Protein AF-N8ZJL5-F1 (afdb_monomer)

Mean predicted aligned error: 17.3 Å

Secondary structure (DSSP, 8-state):
--------------SSSSSSTTSSSS--S------HHHHHHHHHHHHHHHHHTT-TTHHHHHHHHHHHHHHTT-HHHHHHHHHHHHHTT-S-GGGS-HHHHHHHHHHHTTT----PPP------TTSPPP--BHHHHHHHHHHH-TTSEEE--TT-SEEEEE-TTS-TTPPP-TTS-EEEEEEEEPTTSSBEEEEEEEEE-TT-HHHHHHHHHHHHHHHHTTT-TTHHHHHHHHHHHHHHHHHTT--SEEEEEETTEEEEEE-TTGGGT--EEEEEEE---

pLDDT: mean 75.59, std 21.66, range [29.95, 98.56]

Organism: NCBI:txid1120926

Sequence (281 aa):
MAEATQNSKSNQILGGILVFGMLFFAFNKGIDWWSSNKLIKQNDERIAFALKNNDANKCAVISNAISMANTLTDQKALDRYKKISVENYCTSPNDIDPYESAAFAEKEAKKQTPQVPYVQRYYSENDTTAKLNLVQFAKVVSNTYPALKIHFPKDASVIKFSPNDVDPNVEYVKFNNWFNVKISRKENTDDWKAFSVSVYNQNSYEESKVSAFNTCKLIWDNIDNRVRPEIDDLIKRVENYEKDGSKAMTQQIRQGYFIELDASHYNDGYPVTCLIAIDKK

Structure (mmCIF, N/CA/C/O backbone):
data_AF-N8ZJL5-F1
#
_entry.id   AF-N8ZJL5-F1
#
loop_
_atom_site.group_PDB
_atom_site.id
_atom_site.type_symbol
_atom_site.label_atom_id
_atom_site.label_alt_id
_atom_site.label_comp_id
_atom_site.label_asym_id
_atom_site.label_entity_id
_atom_site.label_seq_id
_atom_site.pdbx_PDB_ins_code
_atom_site.Cartn_x
_atom_site.Cartn_y
_atom_site.Cartn_z
_atom_site.occupancy
_atom_site.B_iso_or_equiv
_atom_site.auth_seq_id
_atom_site.auth_comp_id
_atom_site.auth_asym_id
_atom_site.auth_atom_id
_atom_site.pdbx_PDB_model_num
ATOM 1 N N . MET A 1 1 ? -22.544 -61.989 29.032 1.00 38.53 1 MET A N 1
ATOM 2 C CA . MET A 1 1 ? -23.216 -63.022 28.214 1.00 38.53 1 MET A CA 1
ATOM 3 C C . MET A 1 1 ? -23.806 -62.282 27.031 1.00 38.53 1 MET A C 1
ATOM 5 O O . MET A 1 1 ? -24.672 -61.450 27.242 1.00 38.53 1 MET A O 1
ATOM 9 N N . ALA A 1 2 ? -23.067 -62.225 25.929 1.00 34.75 2 ALA A N 1
ATOM 10 C CA . ALA A 1 2 ? -22.990 -63.244 24.867 1.00 34.75 2 ALA A CA 1
ATOM 11 C C . ALA A 1 2 ? -23.830 -62.701 23.696 1.00 34.75 2 ALA A C 1
ATOM 13 O O . ALA A 1 2 ? -25.025 -62.480 23.846 1.00 34.75 2 ALA A O 1
ATOM 14 N N . GLU A 1 3 ? -23.157 -62.090 22.722 1.00 31.98 3 GLU A N 1
ATOM 15 C CA . GLU A 1 3 ? -22.753 -62.722 21.450 1.00 31.98 3 GLU A CA 1
ATOM 16 C C . GLU A 1 3 ? -23.914 -62.656 20.448 1.00 31.98 3 GLU A C 1
ATOM 18 O O . GLU A 1 3 ? -24.960 -63.262 20.631 1.00 31.98 3 GLU A O 1
ATOM 23 N N . ALA A 1 4 ? -23.870 -61.717 19.504 1.00 29.95 4 ALA A N 1
ATOM 24 C CA . ALA A 1 4 ? -23.054 -61.776 18.287 1.00 29.95 4 ALA A CA 1
ATOM 25 C C . ALA A 1 4 ? -23.533 -62.884 17.340 1.00 29.95 4 ALA A C 1
ATOM 27 O O . ALA A 1 4 ? -23.066 -64.017 17.362 1.00 29.95 4 ALA A O 1
ATOM 28 N N . THR A 1 5 ? -24.449 -62.507 16.454 1.00 37.59 5 THR A N 1
ATOM 29 C CA . THR A 1 5 ? -24.728 -63.219 15.211 1.00 37.59 5 THR A CA 1
ATOM 30 C C . THR A 1 5 ? -23.585 -62.935 14.237 1.00 37.59 5 THR A C 1
ATOM 32 O O . THR A 1 5 ? -23.360 -61.787 13.849 1.00 37.59 5 THR A O 1
ATOM 35 N N . GLN A 1 6 ? -22.850 -63.977 13.849 1.00 34.75 6 GLN A N 1
ATOM 36 C CA . GLN A 1 6 ? -21.777 -63.911 12.861 1.00 34.75 6 GLN A CA 1
ATOM 37 C C . GLN A 1 6 ? -22.105 -64.785 11.639 1.00 34.75 6 GLN A C 1
ATOM 39 O O . GLN A 1 6 ? -22.603 -65.898 11.784 1.00 34.75 6 GLN A O 1
ATOM 44 N N . ASN A 1 7 ? -21.670 -64.281 10.477 1.00 33.44 7 ASN A N 1
ATOM 45 C CA . ASN A 1 7 ? -21.443 -64.928 9.173 1.00 33.44 7 ASN A CA 1
ATOM 46 C C . ASN A 1 7 ? -22.673 -65.119 8.262 1.00 33.44 7 ASN A C 1
ATOM 48 O O . ASN A 1 7 ? -23.705 -65.619 8.672 1.00 33.44 7 ASN A O 1
ATOM 52 N N . SER A 1 8 ? -22.622 -64.718 6.986 1.00 31.45 8 SER A N 1
ATOM 53 C CA . SER A 1 8 ? -21.536 -64.962 6.026 1.00 31.45 8 SER A CA 1
ATOM 54 C C . SER A 1 8 ? -21.293 -63.807 5.040 1.00 31.45 8 SER A C 1
ATOM 56 O O . SER A 1 8 ? -22.209 -63.106 4.624 1.00 31.45 8 SER A O 1
ATOM 58 N N . LYS A 1 9 ? -20.019 -63.665 4.662 1.00 35.38 9 LYS A N 1
ATOM 59 C CA . LYS A 1 9 ? -19.409 -62.685 3.758 1.00 35.38 9 LYS A CA 1
ATOM 60 C C . LYS A 1 9 ? -19.698 -62.947 2.267 1.00 35.38 9 LYS A C 1
ATOM 62 O O . LYS A 1 9 ? -19.815 -64.094 1.852 1.00 35.38 9 LYS A O 1
ATOM 67 N N . SER A 1 10 ? -19.513 -61.870 1.494 1.00 30.89 10 SER A N 1
ATOM 68 C CA . SER A 1 10 ? -18.599 -61.751 0.335 1.00 30.89 10 SER A CA 1
ATOM 69 C C . SER A 1 10 ? -19.195 -61.657 -1.074 1.00 30.89 10 SER A C 1
ATOM 71 O O . SER A 1 10 ? -19.774 -62.607 -1.581 1.00 30.89 10 SER A O 1
ATOM 73 N N . ASN A 1 11 ? -18.790 -60.557 -1.730 1.00 30.84 11 ASN A N 1
ATOM 74 C CA . ASN A 1 11 ? -18.612 -60.338 -3.174 1.00 30.84 11 ASN A CA 1
ATOM 75 C C . ASN A 1 11 ? -19.910 -60.071 -3.970 1.00 30.84 11 ASN A C 1
ATOM 77 O O . ASN A 1 11 ? -20.873 -60.804 -3.858 1.00 30.84 11 ASN A O 1
ATOM 81 N N . GLN A 1 12 ? -20.024 -59.046 -4.817 1.00 35.75 12 GLN A N 1
ATOM 82 C CA . GLN A 1 12 ? -18.988 -58.301 -5.525 1.00 35.75 12 GLN A CA 1
ATOM 83 C C . GLN A 1 12 ? -19.560 -56.970 -6.038 1.00 35.75 12 GLN A C 1
ATOM 85 O O . GLN A 1 12 ? -20.619 -56.911 -6.655 1.00 35.75 12 GLN A O 1
ATOM 90 N N . ILE A 1 13 ? -18.802 -55.906 -5.791 1.00 44.00 13 ILE A N 1
ATOM 91 C CA . ILE A 1 13 ? -18.889 -54.603 -6.444 1.00 44.00 13 ILE A CA 1
ATOM 92 C C . ILE A 1 13 ? -18.402 -54.799 -7.884 1.00 44.00 13 ILE A C 1
ATOM 94 O O . ILE A 1 13 ? -17.211 -55.008 -8.074 1.00 44.00 13 ILE A O 1
ATOM 98 N N . LEU A 1 14 ? -19.285 -54.755 -8.884 1.00 39.75 14 LEU A N 1
ATOM 99 C CA . LEU A 1 14 ? -18.915 -54.744 -10.312 1.00 39.75 14 LEU A CA 1
ATOM 100 C C . LEU A 1 14 ? -20.021 -54.064 -11.146 1.00 39.75 14 LEU A C 1
ATOM 102 O O . LEU A 1 14 ? -20.576 -54.630 -12.079 1.00 39.75 14 LEU A O 1
ATOM 106 N N . GLY A 1 15 ? -20.370 -52.829 -10.777 1.00 34.66 15 GLY A N 1
ATOM 107 C CA . GLY A 1 15 ? -21.408 -52.036 -11.453 1.00 34.66 15 GLY A CA 1
ATOM 108 C C . GLY A 1 15 ? -20.993 -50.605 -11.797 1.00 34.66 15 GLY A C 1
ATOM 109 O O . GLY A 1 15 ? -21.856 -49.744 -11.912 1.00 34.66 15 GLY A O 1
ATOM 110 N N . GLY A 1 16 ? -19.689 -50.321 -11.907 1.00 35.31 16 GLY A N 1
ATOM 111 C CA . GLY A 1 16 ? -19.177 -48.945 -12.012 1.00 35.31 16 GLY A CA 1
ATOM 112 C C . GLY A 1 16 ? -17.934 -48.751 -12.882 1.00 35.31 16 GLY A C 1
ATOM 113 O O . GLY A 1 16 ? -17.222 -47.773 -12.696 1.00 35.31 16 GLY A O 1
ATOM 114 N N . ILE A 1 17 ? -17.639 -49.664 -13.814 1.00 44.38 17 ILE A N 1
ATOM 115 C CA . ILE A 1 17 ? -16.513 -49.532 -14.758 1.00 44.38 17 ILE A CA 1
ATOM 116 C C . ILE A 1 17 ? -16.987 -49.970 -16.146 1.00 44.38 17 ILE A C 1
ATOM 118 O O . ILE A 1 17 ? -16.600 -51.023 -16.626 1.00 44.38 17 ILE A O 1
ATOM 122 N N . LEU A 1 18 ? -17.891 -49.217 -16.776 1.00 38.38 18 LEU A N 1
ATOM 123 C CA . LEU A 1 18 ? -18.214 -49.410 -18.204 1.00 38.38 18 LEU A CA 1
ATOM 124 C C . LEU A 1 18 ? -18.806 -48.160 -18.887 1.00 38.38 18 LEU A C 1
ATOM 126 O O . LEU A 1 18 ? -19.417 -48.261 -19.942 1.00 38.38 18 LEU A O 1
ATOM 130 N N . VAL A 1 19 ? -18.575 -46.965 -18.322 1.00 37.44 19 VAL A N 1
ATOM 131 C CA . VAL A 1 19 ? -18.879 -45.670 -18.980 1.00 37.44 19 VAL A CA 1
ATOM 132 C C . VAL A 1 19 ? -17.616 -44.818 -19.204 1.00 37.44 19 VAL A C 1
ATOM 134 O O . VAL A 1 19 ? -17.619 -43.919 -20.035 1.00 37.44 19 VAL A O 1
ATOM 137 N N . PHE A 1 20 ? -16.475 -45.170 -18.598 1.00 36.16 20 PHE A N 1
ATOM 138 C CA . PHE A 1 20 ? -15.182 -44.522 -18.886 1.00 36.16 20 PHE A CA 1
ATOM 139 C C . PHE A 1 20 ? -14.401 -45.150 -20.060 1.00 36.16 20 PHE A C 1
ATOM 141 O O . PHE A 1 20 ? -13.401 -44.593 -20.501 1.00 36.16 20 PHE A O 1
ATOM 148 N N . GLY A 1 21 ? -14.865 -46.278 -20.613 1.00 32.22 21 GLY A N 1
ATOM 149 C CA . GLY A 1 21 ? -14.188 -46.995 -21.707 1.00 32.22 21 GLY A CA 1
ATOM 150 C C . GLY A 1 21 ? -14.513 -46.513 -23.129 1.00 32.22 21 GLY A C 1
ATOM 151 O O . GLY A 1 21 ? -13.790 -46.857 -24.059 1.00 32.22 21 GLY A O 1
ATOM 152 N N . MET A 1 22 ? -15.559 -45.699 -23.328 1.00 30.39 22 MET A N 1
ATOM 153 C CA . MET A 1 22 ? -15.993 -45.245 -24.666 1.00 30.39 22 MET A CA 1
ATOM 154 C C . MET A 1 22 ? -15.610 -43.797 -25.011 1.00 30.39 22 MET A C 1
ATOM 156 O O . MET A 1 22 ? -16.066 -43.268 -26.018 1.00 30.39 22 MET A O 1
ATOM 160 N N . LEU A 1 23 ? -14.717 -43.176 -24.236 1.00 32.72 23 LEU A N 1
ATOM 161 C CA . LEU A 1 23 ? -14.013 -41.947 -24.639 1.00 32.72 23 LEU A CA 1
ATOM 162 C C . LEU A 1 23 ? -12.583 -42.212 -25.147 1.00 32.72 23 LEU A C 1
ATOM 164 O O . LEU A 1 23 ? -11.943 -41.300 -25.658 1.00 32.72 23 LEU A O 1
ATOM 168 N N . PHE A 1 24 ? -12.099 -43.460 -25.083 1.00 35.97 24 PHE A N 1
ATOM 169 C CA . PHE A 1 24 ? -10.730 -43.816 -25.487 1.00 35.97 24 PHE A CA 1
ATOM 170 C C . PHE A 1 24 ? -10.599 -44.449 -26.885 1.00 35.97 24 PHE A C 1
ATOM 172 O O . PHE A 1 24 ? -9.486 -44.599 -27.378 1.00 35.97 24 PHE A O 1
ATOM 179 N N . PHE A 1 25 ? -11.702 -44.775 -27.569 1.00 31.12 25 PHE A N 1
ATOM 180 C CA . PHE A 1 25 ? -11.661 -45.485 -28.862 1.00 31.12 25 PHE A CA 1
ATOM 181 C C . PHE A 1 25 ? -11.980 -44.635 -30.105 1.00 31.12 25 PHE A C 1
ATOM 183 O O . PHE A 1 25 ? -12.049 -45.172 -31.208 1.00 31.12 25 PHE A O 1
ATOM 190 N N . ALA A 1 26 ? -12.084 -43.308 -29.972 1.00 30.20 26 ALA A N 1
ATOM 191 C CA . ALA A 1 26 ? -12.232 -42.391 -31.112 1.00 30.20 26 ALA A CA 1
ATOM 192 C C . ALA A 1 26 ? -10.902 -41.784 -31.620 1.00 30.20 26 ALA A C 1
ATOM 194 O O . ALA A 1 26 ? -10.926 -40.876 -32.444 1.00 30.20 26 ALA A O 1
ATOM 195 N N . PHE A 1 27 ? -9.741 -42.290 -31.184 1.00 33.34 27 PHE A N 1
ATOM 196 C CA . PHE A 1 27 ? -8.417 -41.836 -31.650 1.00 33.34 27 PHE A CA 1
ATOM 197 C C . PHE A 1 27 ? -7.669 -42.866 -32.504 1.00 33.34 27 PHE A C 1
ATOM 199 O O . PHE A 1 27 ? -6.447 -42.839 -32.594 1.00 33.34 27 PHE A O 1
ATOM 206 N N . ASN A 1 28 ? -8.386 -43.772 -33.170 1.00 32.62 28 ASN A N 1
ATOM 207 C CA . ASN A 1 28 ? -7.765 -44.767 -34.040 1.00 32.62 28 ASN A CA 1
ATOM 208 C C . ASN A 1 28 ? -8.229 -44.602 -35.492 1.00 32.62 28 ASN A C 1
ATOM 210 O O . ASN A 1 28 ? -8.920 -45.463 -36.028 1.00 32.62 28 ASN A O 1
ATOM 214 N N . LYS A 1 29 ? -7.901 -43.442 -36.089 1.00 32.59 29 LYS A N 1
ATOM 215 C CA . LYS A 1 29 ? -7.744 -43.212 -37.542 1.00 32.59 29 LYS A CA 1
ATOM 216 C C . LYS A 1 29 ? -7.177 -41.806 -37.827 1.00 32.59 29 LYS A C 1
ATOM 218 O O . LYS A 1 29 ? -7.900 -40.861 -38.104 1.00 32.59 29 LYS A O 1
ATOM 223 N N . GLY A 1 30 ? -5.848 -41.702 -37.764 1.00 39.38 30 GLY A N 1
ATOM 224 C CA . GLY A 1 30 ? -5.039 -41.049 -38.802 1.00 39.38 30 GLY A CA 1
ATOM 225 C C . GLY A 1 30 ? -5.267 -39.570 -39.130 1.00 39.38 30 GLY A C 1
ATOM 226 O O . GLY A 1 30 ? -5.457 -39.243 -40.296 1.00 39.38 30 GLY A O 1
ATOM 227 N N . ILE A 1 31 ? -5.124 -38.677 -38.150 1.00 34.25 31 ILE A N 1
ATOM 228 C CA . ILE A 1 31 ? -4.589 -37.328 -38.388 1.00 34.25 31 ILE A CA 1
ATOM 229 C C . ILE A 1 31 ? -3.482 -37.119 -37.351 1.00 34.25 31 ILE A C 1
ATOM 231 O O . ILE A 1 31 ? -3.754 -36.858 -36.182 1.00 34.25 31 ILE A O 1
ATOM 235 N N . ASP A 1 32 ? -2.227 -37.282 -37.775 1.00 44.44 32 ASP A N 1
ATOM 236 C CA . ASP A 1 32 ? -1.027 -37.179 -36.935 1.00 44.44 32 ASP A CA 1
ATOM 237 C C . ASP A 1 32 ? -0.710 -35.702 -36.609 1.00 44.44 32 ASP A C 1
ATOM 239 O O . ASP A 1 32 ? 0.230 -35.071 -37.106 1.00 44.44 32 ASP A O 1
ATOM 243 N N . TRP A 1 33 ? -1.608 -35.085 -35.839 1.00 37.47 33 TRP A N 1
ATOM 244 C CA . TRP A 1 33 ? -1.507 -33.696 -35.385 1.00 37.47 33 TRP A CA 1
ATOM 245 C C . TRP A 1 33 ? -0.603 -33.544 -34.150 1.00 37.47 33 TRP A C 1
ATOM 247 O O . TRP A 1 33 ? -0.270 -32.420 -33.788 1.00 37.47 33 TRP A O 1
ATOM 257 N N . TRP A 1 34 ? -0.164 -34.665 -33.566 1.00 44.31 34 TRP A N 1
ATOM 258 C CA . TRP A 1 34 ? 0.511 -34.753 -32.267 1.00 44.31 34 TRP A CA 1
ATOM 259 C C . TRP A 1 34 ? 1.829 -35.540 -32.297 1.00 44.31 34 TRP A C 1
ATOM 261 O O . TRP A 1 34 ? 2.283 -35.994 -31.249 1.00 44.31 34 TRP A O 1
ATOM 271 N N . SER A 1 35 ? 2.487 -35.712 -33.449 1.00 65.12 35 SER A N 1
ATOM 272 C CA . SER A 1 35 ? 3.843 -36.268 -33.408 1.00 65.12 35 SER A CA 1
ATOM 273 C C . SER A 1 35 ? 4.755 -35.295 -32.651 1.00 65.12 35 SER A C 1
ATOM 275 O O . SER A 1 35 ? 4.856 -34.118 -33.008 1.00 65.12 35 SER A O 1
ATOM 277 N N . SER A 1 36 ? 5.406 -35.764 -31.580 1.00 60.88 36 SER A N 1
ATOM 278 C CA . SER A 1 36 ? 6.249 -34.928 -30.710 1.00 60.88 36 SER A CA 1
ATOM 279 C C . SER A 1 36 ? 7.259 -34.108 -31.520 1.00 60.88 36 SER A C 1
ATOM 281 O O . SER A 1 36 ? 7.431 -32.917 -31.281 1.00 60.88 36 SER A O 1
ATOM 283 N N . ASN A 1 37 ? 7.817 -34.693 -32.585 1.00 71.25 37 ASN A N 1
ATOM 284 C CA . ASN A 1 37 ? 8.723 -34.015 -33.516 1.00 71.25 37 ASN A CA 1
ATOM 285 C C . ASN A 1 37 ? 8.094 -32.796 -34.214 1.00 71.25 37 ASN A C 1
ATOM 287 O O . ASN A 1 37 ? 8.765 -31.783 -34.408 1.00 71.25 37 ASN A O 1
ATOM 291 N N . LYS A 1 38 ? 6.813 -32.867 -34.592 1.00 74.50 38 LYS A N 1
ATOM 292 C CA . LYS A 1 38 ? 6.090 -31.755 -35.223 1.00 74.50 38 LYS A CA 1
ATOM 293 C C . LYS A 1 38 ? 5.844 -30.621 -34.230 1.00 74.50 38 LYS A C 1
ATOM 295 O O . LYS A 1 38 ? 6.025 -29.462 -34.592 1.00 74.50 38 LYS A O 1
ATOM 300 N N . LEU A 1 39 ? 5.496 -30.950 -32.985 1.00 67.06 39 LEU A N 1
ATOM 301 C CA . LEU A 1 39 ? 5.277 -29.971 -31.916 1.00 67.06 39 LEU A CA 1
ATOM 302 C C . LEU A 1 39 ? 6.578 -29.256 -31.520 1.00 67.06 39 LEU A C 1
ATOM 304 O O . LEU A 1 39 ? 6.600 -28.031 -31.410 1.00 67.06 39 LEU A O 1
ATOM 308 N N . ILE A 1 40 ? 7.678 -30.002 -31.375 1.00 78.50 40 ILE A N 1
ATOM 309 C CA . ILE A 1 40 ? 9.008 -29.433 -31.112 1.00 78.50 40 ILE A CA 1
ATOM 310 C C . ILE A 1 40 ? 9.434 -28.502 -32.253 1.00 78.50 40 ILE A C 1
ATOM 312 O O . ILE A 1 40 ? 9.823 -27.363 -32.000 1.00 78.50 40 ILE A O 1
ATOM 316 N N . LYS A 1 41 ? 9.272 -28.929 -33.513 1.00 84.12 41 LYS A N 1
ATOM 317 C CA . LYS A 1 41 ? 9.597 -28.096 -34.679 1.00 84.12 41 LYS A CA 1
ATOM 318 C C . LYS A 1 41 ? 8.791 -26.791 -34.711 1.00 84.12 41 LYS A C 1
ATOM 320 O O . LYS A 1 41 ? 9.357 -25.731 -34.959 1.00 84.12 41 LYS A O 1
ATOM 325 N N . GLN A 1 42 ? 7.490 -26.847 -34.422 1.00 75.44 42 GLN A N 1
ATOM 326 C CA . GLN A 1 42 ? 6.644 -25.650 -34.365 1.00 75.44 42 GLN A CA 1
ATOM 327 C C . GLN A 1 42 ? 7.087 -24.678 -33.266 1.00 75.44 42 GLN A C 1
ATOM 329 O O . GLN A 1 42 ? 7.072 -23.466 -33.474 1.00 75.44 42 GLN A O 1
ATOM 334 N N . ASN A 1 43 ? 7.510 -25.177 -32.105 1.00 78.69 43 ASN A N 1
ATOM 335 C CA . ASN A 1 43 ? 8.037 -24.312 -31.053 1.00 78.69 43 ASN A CA 1
ATOM 336 C C . ASN A 1 43 ? 9.409 -23.733 -31.395 1.00 78.69 43 ASN A C 1
ATOM 338 O O . ASN A 1 43 ? 9.634 -22.558 -31.112 1.00 78.69 43 ASN A O 1
ATOM 342 N N . ASP A 1 44 ? 10.287 -24.494 -32.051 1.00 85.75 44 ASP A N 1
ATOM 343 C CA . ASP A 1 44 ? 11.559 -23.968 -32.553 1.00 85.75 44 ASP A CA 1
ATOM 344 C C . ASP A 1 44 ? 11.318 -22.787 -33.520 1.00 85.75 44 ASP A C 1
ATOM 346 O O . ASP A 1 44 ? 11.950 -21.738 -33.389 1.00 85.75 44 ASP A O 1
ATOM 350 N N . GLU A 1 45 ? 10.346 -22.907 -34.432 1.00 82.12 45 GLU A N 1
ATOM 351 C CA . GLU A 1 45 ? 9.960 -21.841 -35.370 1.00 82.12 45 GLU A CA 1
ATOM 352 C C . GLU A 1 45 ? 9.361 -20.616 -34.658 1.00 82.12 45 GLU A C 1
ATOM 354 O O . GLU A 1 45 ? 9.723 -19.478 -34.968 1.00 82.12 45 GLU A O 1
ATOM 359 N N . ARG A 1 46 ? 8.483 -20.825 -33.667 1.00 74.75 46 ARG A N 1
ATOM 360 C CA . ARG A 1 46 ? 7.873 -19.736 -32.879 1.00 74.75 46 ARG A CA 1
ATOM 361 C C . ARG A 1 46 ? 8.901 -18.983 -32.046 1.00 74.75 46 ARG A C 1
ATOM 363 O O . ARG A 1 46 ? 8.851 -17.757 -31.986 1.00 74.75 46 ARG A O 1
ATOM 370 N N . ILE A 1 47 ? 9.839 -19.700 -31.431 1.00 83.94 47 ILE A N 1
ATOM 371 C CA . ILE A 1 47 ? 10.949 -19.102 -30.688 1.00 83.94 47 ILE A CA 1
ATOM 372 C C . ILE A 1 47 ? 11.834 -18.305 -31.646 1.00 83.94 47 ILE A C 1
ATOM 374 O O . ILE A 1 47 ? 12.090 -17.132 -31.392 1.00 83.94 47 ILE A O 1
ATOM 378 N N . ALA A 1 48 ? 12.252 -18.891 -32.771 1.00 86.31 48 ALA A N 1
ATOM 379 C CA . ALA A 1 48 ? 13.088 -18.199 -33.748 1.00 86.31 48 ALA A CA 1
ATOM 380 C C . ALA A 1 48 ? 12.420 -16.916 -34.272 1.00 86.31 48 ALA A C 1
ATOM 382 O O . ALA A 1 48 ? 13.072 -15.876 -34.376 1.00 86.31 48 ALA A O 1
ATOM 383 N N . PHE A 1 49 ? 11.113 -16.964 -34.545 1.00 75.25 49 PHE A N 1
ATOM 384 C CA . PHE A 1 49 ? 10.332 -15.796 -34.944 1.00 75.25 49 PHE A CA 1
ATOM 385 C C . PHE A 1 49 ? 10.275 -14.732 -33.840 1.00 75.25 49 PHE A C 1
ATOM 387 O O . PHE A 1 49 ? 10.557 -13.563 -34.108 1.00 75.25 49 PHE A O 1
ATOM 394 N N . ALA A 1 50 ? 9.954 -15.120 -32.603 1.00 75.38 50 ALA A N 1
ATOM 395 C CA . ALA A 1 50 ? 9.865 -14.195 -31.476 1.00 75.38 50 ALA A CA 1
ATOM 396 C C . ALA A 1 50 ? 11.215 -13.520 -31.175 1.00 75.38 50 ALA A C 1
ATOM 398 O O . ALA A 1 50 ? 11.269 -12.318 -30.921 1.00 75.38 50 ALA A O 1
ATOM 399 N N . LEU A 1 51 ? 12.319 -14.269 -31.265 1.00 79.56 51 LEU A N 1
ATOM 400 C CA . LEU A 1 51 ? 13.668 -13.740 -31.064 1.00 79.56 51 LEU A CA 1
ATOM 401 C C . LEU A 1 51 ? 14.094 -12.798 -32.193 1.00 79.56 51 LEU A C 1
ATOM 403 O O . LEU A 1 51 ? 14.568 -11.697 -31.921 1.00 79.56 51 LEU A O 1
ATOM 407 N N . LYS A 1 52 ? 13.878 -13.188 -33.457 1.00 87.06 52 LYS A N 1
ATOM 408 C CA . LYS A 1 52 ? 14.251 -12.378 -34.628 1.00 87.06 52 LYS A CA 1
ATOM 409 C C . LYS A 1 52 ? 13.543 -11.021 -34.656 1.00 87.06 52 LYS A C 1
ATOM 411 O O . LYS A 1 52 ? 14.134 -10.043 -35.101 1.00 87.06 52 LYS A O 1
ATOM 416 N N . ASN A 1 53 ? 12.296 -10.967 -34.192 1.00 76.50 53 ASN A N 1
ATOM 417 C CA . ASN A 1 53 ? 11.486 -9.747 -34.194 1.00 76.50 53 ASN A CA 1
ATOM 418 C C . ASN A 1 53 ? 11.525 -8.980 -32.862 1.00 76.50 53 ASN A C 1
ATOM 420 O O . ASN A 1 53 ? 10.815 -7.989 -32.723 1.00 76.50 53 ASN A O 1
ATOM 424 N N . ASN A 1 54 ? 12.333 -9.426 -31.891 1.00 78.56 54 ASN A N 1
ATOM 425 C CA . ASN A 1 54 ? 12.351 -8.900 -30.523 1.00 78.56 54 ASN A CA 1
ATOM 426 C C . ASN A 1 54 ? 10.935 -8.745 -29.928 1.00 78.56 54 ASN A C 1
ATOM 428 O O . ASN A 1 54 ? 10.592 -7.711 -29.357 1.00 78.56 54 ASN A O 1
ATOM 432 N N . ASP A 1 55 ? 10.111 -9.780 -30.100 1.00 70.00 55 ASP A N 1
ATOM 433 C CA . ASP A 1 55 ? 8.720 -9.806 -29.652 1.00 70.00 55 ASP A CA 1
ATOM 434 C C . ASP A 1 55 ? 8.649 -9.613 -28.128 1.00 70.00 55 ASP A C 1
ATOM 436 O O . ASP A 1 55 ? 9.364 -10.280 -27.369 1.00 70.00 55 ASP A O 1
ATOM 440 N N . ALA A 1 56 ? 7.764 -8.722 -27.672 1.00 68.19 56 ALA A N 1
ATOM 441 C CA . ALA A 1 56 ? 7.513 -8.472 -26.253 1.00 68.19 56 ALA A CA 1
ATOM 442 C C . ALA A 1 56 ? 7.102 -9.751 -25.495 1.00 68.19 56 ALA A C 1
ATOM 444 O O . ALA A 1 56 ? 7.352 -9.874 -24.298 1.00 68.19 56 ALA A O 1
ATOM 445 N N . ASN A 1 57 ? 6.542 -10.740 -26.198 1.00 71.50 57 ASN A N 1
ATOM 446 C CA . ASN A 1 57 ? 6.082 -12.008 -25.640 1.00 71.50 57 ASN A CA 1
ATOM 447 C C . ASN A 1 57 ? 7.102 -13.152 -25.748 1.00 71.50 57 ASN A C 1
ATOM 449 O O . ASN A 1 57 ? 6.767 -14.295 -25.422 1.00 71.50 57 ASN A O 1
ATOM 453 N N . LYS A 1 58 ? 8.347 -12.896 -26.180 1.00 80.31 58 LYS A N 1
ATOM 454 C CA . LYS A 1 58 ? 9.360 -13.949 -26.395 1.00 80.31 58 LYS A CA 1
ATOM 455 C C . LYS A 1 58 ? 9.549 -14.874 -25.187 1.00 80.31 58 LYS A C 1
ATOM 457 O O . LYS A 1 58 ? 9.655 -16.086 -25.359 1.00 80.31 58 LYS A O 1
ATOM 462 N N . CYS A 1 59 ? 9.486 -14.341 -23.966 1.00 78.69 59 CYS A N 1
ATOM 463 C CA . CYS A 1 59 ? 9.637 -15.147 -22.755 1.00 78.69 59 CYS A CA 1
ATOM 464 C C . CYS A 1 59 ? 8.429 -16.041 -22.456 1.00 78.69 59 CYS A C 1
ATOM 466 O O . CYS A 1 59 ? 8.607 -17.165 -21.991 1.00 78.69 59 CYS A O 1
ATOM 468 N N . ALA A 1 60 ? 7.212 -15.613 -22.800 1.00 66.31 60 ALA A N 1
ATOM 469 C CA . ALA A 1 60 ? 6.033 -16.471 -22.706 1.00 66.31 60 ALA A CA 1
ATOM 470 C C . ALA A 1 60 ? 6.100 -17.621 -23.725 1.00 66.31 60 ALA A C 1
ATOM 472 O O . ALA A 1 60 ? 5.771 -18.761 -23.401 1.00 66.31 60 ALA A O 1
ATOM 473 N N . VAL A 1 61 ? 6.584 -17.348 -24.943 1.00 70.06 61 VAL A N 1
ATOM 474 C CA . VAL A 1 61 ? 6.779 -18.372 -25.983 1.00 70.06 61 VAL A CA 1
ATOM 475 C C . VAL A 1 61 ? 7.815 -19.412 -25.544 1.00 70.06 61 VAL A C 1
ATOM 477 O O . VAL A 1 61 ? 7.558 -20.610 -25.657 1.00 70.06 61 VAL A O 1
ATOM 480 N N . ILE A 1 62 ? 8.946 -18.970 -24.986 1.00 80.75 62 ILE A N 1
ATOM 481 C CA . ILE A 1 62 ? 10.010 -19.855 -24.492 1.00 80.75 62 ILE A CA 1
ATOM 482 C C . ILE A 1 62 ? 9.540 -20.669 -23.272 1.00 80.75 62 ILE A C 1
ATOM 484 O O . ILE A 1 62 ? 9.748 -21.880 -23.236 1.00 80.75 62 ILE A O 1
ATOM 488 N N . SER A 1 63 ? 8.838 -20.054 -22.314 1.00 75.44 63 SER A N 1
ATOM 489 C CA . SER A 1 63 ? 8.295 -20.748 -21.132 1.00 75.44 63 SER A CA 1
ATOM 490 C C . SER A 1 63 ? 7.270 -21.829 -21.505 1.00 75.44 63 SER A C 1
ATOM 492 O O . SER A 1 63 ? 7.329 -22.960 -21.017 1.00 75.44 63 SER A O 1
ATOM 494 N N . ASN A 1 64 ? 6.387 -21.533 -22.464 1.00 69.44 64 ASN A N 1
ATOM 495 C CA . ASN A 1 64 ? 5.442 -22.516 -22.996 1.00 69.44 64 ASN A CA 1
ATOM 496 C C . ASN A 1 64 ? 6.157 -23.689 -23.685 1.00 69.44 64 ASN A C 1
ATOM 498 O O . ASN A 1 64 ? 5.738 -24.837 -23.534 1.00 69.44 64 ASN A O 1
ATOM 502 N N . ALA A 1 65 ? 7.254 -23.426 -24.401 1.00 77.50 65 ALA A N 1
ATOM 503 C CA . ALA A 1 65 ? 8.053 -24.473 -25.028 1.00 77.50 65 ALA A CA 1
ATOM 504 C C . ALA A 1 65 ? 8.763 -25.371 -23.998 1.00 77.50 65 ALA A C 1
ATOM 506 O O . ALA A 1 65 ? 8.786 -26.587 -24.179 1.00 77.50 65 ALA A O 1
ATOM 507 N N . ILE A 1 66 ? 9.265 -24.803 -22.893 1.00 75.75 66 ILE A N 1
ATOM 508 C CA . ILE A 1 66 ? 9.838 -25.552 -21.758 1.00 75.75 66 ILE A CA 1
ATOM 509 C C . ILE A 1 66 ? 8.783 -26.470 -21.130 1.00 75.75 66 ILE A C 1
ATOM 511 O O . ILE A 1 66 ? 9.021 -27.668 -20.979 1.00 75.75 66 ILE A O 1
ATOM 515 N N . SER A 1 67 ? 7.603 -25.927 -20.809 1.00 63.06 67 SER A N 1
ATOM 516 C CA . SER A 1 67 ? 6.492 -26.697 -20.232 1.00 63.06 67 SER A CA 1
ATOM 517 C C . SER A 1 67 ? 6.066 -27.854 -21.145 1.00 63.06 67 SER A C 1
ATOM 519 O O . SER A 1 67 ? 5.882 -28.991 -20.696 1.00 63.06 67 SER A O 1
ATOM 521 N N . MET A 1 68 ? 5.998 -27.598 -22.455 1.00 69.38 68 MET A N 1
ATOM 522 C CA . MET A 1 68 ? 5.653 -28.616 -23.442 1.00 69.38 68 MET A CA 1
ATOM 523 C C . MET A 1 68 ? 6.738 -29.690 -23.577 1.00 69.38 68 MET A C 1
ATOM 525 O O . MET A 1 68 ? 6.409 -30.871 -23.572 1.00 69.38 68 MET A O 1
ATOM 529 N N . ALA A 1 69 ? 8.020 -29.319 -23.660 1.00 65.75 69 ALA A N 1
ATOM 530 C CA . ALA A 1 69 ? 9.119 -30.284 -23.741 1.00 65.75 69 ALA A CA 1
ATOM 531 C C . ALA A 1 69 ? 9.186 -31.184 -22.497 1.00 65.75 69 ALA A C 1
ATOM 533 O O . ALA A 1 69 ? 9.398 -32.388 -22.620 1.00 65.75 69 ALA A O 1
ATOM 534 N N . ASN A 1 70 ? 8.915 -30.616 -21.318 1.00 63.56 70 ASN A N 1
ATOM 535 C CA . ASN A 1 70 ? 8.805 -31.364 -20.068 1.00 63.56 70 ASN A CA 1
ATOM 536 C C . ASN A 1 70 ? 7.617 -32.345 -20.088 1.00 63.56 70 ASN A C 1
ATOM 538 O O . ASN A 1 70 ? 7.760 -33.498 -19.694 1.00 63.56 70 ASN A O 1
ATOM 542 N N . THR A 1 71 ? 6.464 -31.919 -20.616 1.00 60.06 71 THR A N 1
ATOM 543 C CA . THR A 1 71 ? 5.263 -32.767 -20.769 1.00 60.06 71 THR A CA 1
ATOM 544 C C . THR A 1 71 ? 5.478 -33.903 -21.773 1.00 60.06 71 THR A C 1
ATOM 546 O O . THR A 1 71 ? 5.002 -35.015 -21.567 1.00 60.06 71 THR A O 1
ATOM 549 N N . LEU A 1 72 ? 6.217 -33.639 -22.854 1.00 66.69 72 LEU A N 1
ATOM 550 C CA . LEU A 1 72 ? 6.560 -34.627 -23.880 1.00 66.69 72 LEU A CA 1
ATOM 551 C C . LEU A 1 72 ? 7.747 -35.518 -23.488 1.00 66.69 72 LEU A C 1
ATOM 553 O O . LEU A 1 72 ? 8.098 -36.417 -24.250 1.00 66.69 72 LEU A O 1
ATOM 557 N N . THR A 1 73 ? 8.371 -35.284 -22.328 1.00 74.50 73 THR A N 1
ATOM 558 C CA . THR A 1 73 ? 9.586 -35.978 -21.865 1.00 74.50 73 THR A CA 1
ATOM 559 C C . THR A 1 73 ? 10.761 -35.906 -22.859 1.00 74.50 73 THR A C 1
ATOM 561 O O . THR A 1 73 ? 11.631 -36.775 -22.878 1.00 74.50 73 THR A O 1
ATOM 564 N N . ASP A 1 74 ? 10.813 -34.857 -23.691 1.00 74.62 74 ASP A N 1
ATOM 565 C CA . ASP A 1 74 ? 11.896 -34.631 -24.657 1.00 74.62 74 ASP A CA 1
ATOM 566 C C . ASP A 1 74 ? 13.019 -33.820 -24.001 1.00 74.62 74 ASP A C 1
ATOM 568 O O . ASP A 1 74 ? 13.023 -32.585 -24.007 1.00 74.62 74 ASP A O 1
ATOM 572 N N . GLN A 1 75 ? 13.987 -34.535 -23.425 1.00 75.94 75 GLN A N 1
ATOM 573 C CA . GLN A 1 75 ? 15.092 -33.920 -22.690 1.00 75.94 75 GLN A CA 1
ATOM 574 C C . GLN A 1 75 ? 15.952 -33.006 -23.576 1.00 75.94 75 GLN A C 1
ATOM 576 O O . GLN A 1 75 ? 16.370 -31.932 -23.151 1.00 75.94 75 GLN A O 1
ATOM 581 N N . LYS A 1 76 ? 16.165 -33.378 -24.844 1.00 85.00 76 LYS A N 1
ATOM 582 C CA . LYS A 1 76 ? 16.992 -32.599 -25.776 1.00 85.00 76 LYS A CA 1
ATOM 583 C C . LYS A 1 76 ? 16.330 -31.268 -26.137 1.00 85.00 76 LYS A C 1
ATOM 585 O O . LYS A 1 76 ? 17.019 -30.262 -26.328 1.00 85.00 76 LYS A O 1
ATOM 590 N N . ALA A 1 77 ? 15.007 -31.249 -26.280 1.00 69.00 77 ALA A N 1
ATOM 591 C CA . ALA A 1 77 ? 14.245 -30.019 -26.452 1.00 69.00 77 ALA A CA 1
ATOM 592 C C . ALA A 1 77 ? 14.204 -29.188 -25.168 1.00 69.00 77 ALA A C 1
ATOM 594 O O . ALA A 1 77 ? 14.414 -27.978 -25.228 1.00 69.00 77 ALA A O 1
ATOM 595 N N . LEU A 1 78 ? 14.014 -29.832 -24.015 1.00 75.00 78 LEU A N 1
ATOM 596 C CA . LEU A 1 78 ? 13.981 -29.171 -22.715 1.00 75.00 78 LEU A CA 1
ATOM 597 C C . LEU A 1 78 ? 15.287 -28.420 -22.422 1.00 75.00 78 LEU A C 1
ATOM 599 O O . LEU A 1 78 ? 15.246 -27.228 -22.115 1.00 75.00 78 LEU A O 1
ATOM 603 N N . ASP A 1 79 ? 16.434 -29.078 -22.589 1.00 80.50 79 ASP A N 1
ATOM 604 C CA . ASP A 1 79 ? 17.751 -28.474 -22.353 1.00 80.50 79 ASP A CA 1
ATOM 605 C C . ASP A 1 79 ? 18.006 -27.305 -23.313 1.00 80.50 79 ASP A C 1
ATOM 607 O O . ASP A 1 79 ? 18.474 -26.236 -22.914 1.00 80.50 79 ASP A O 1
ATOM 611 N N . ARG A 1 80 ? 17.617 -27.468 -24.585 1.00 87.12 80 ARG A N 1
ATOM 612 C CA . ARG A 1 80 ? 17.715 -26.406 -25.592 1.00 87.12 80 ARG A CA 1
ATOM 613 C C . ARG A 1 80 ? 16.862 -25.192 -25.219 1.00 87.12 80 ARG A C 1
ATOM 615 O O . ARG A 1 80 ? 17.355 -24.071 -25.305 1.00 87.12 80 ARG A O 1
ATOM 622 N N . TYR A 1 81 ? 15.611 -25.384 -24.799 1.00 84.62 81 TYR A N 1
ATOM 623 C CA . TYR A 1 81 ? 14.724 -24.274 -24.437 1.00 84.62 81 TYR A CA 1
ATOM 624 C C . TYR A 1 81 ? 15.138 -23.584 -23.141 1.00 84.62 81 TYR A C 1
ATOM 626 O O . TYR A 1 81 ? 15.067 -22.359 -23.071 1.00 84.62 81 TYR A O 1
ATOM 634 N N . LYS A 1 82 ? 15.650 -24.329 -22.155 1.00 83.31 82 LYS A N 1
ATOM 635 C CA . LYS A 1 82 ? 16.258 -23.747 -20.952 1.00 83.31 82 LYS A CA 1
ATOM 636 C C . LYS A 1 82 ? 17.464 -22.879 -21.301 1.00 83.31 82 LYS A C 1
ATOM 638 O O . LYS A 1 82 ? 17.528 -21.732 -20.868 1.00 83.31 82 LYS A O 1
ATOM 643 N N . LYS A 1 83 ? 18.361 -23.368 -22.162 1.00 84.56 83 LYS A N 1
ATOM 644 C CA . LYS A 1 83 ? 19.505 -22.583 -22.646 1.00 84.56 83 LYS A CA 1
ATOM 645 C C . LYS A 1 83 ? 19.063 -21.309 -23.373 1.00 84.56 83 LYS A C 1
ATOM 647 O O . LYS A 1 83 ? 19.539 -20.227 -23.044 1.00 84.56 83 LYS A O 1
ATOM 652 N N . ILE A 1 84 ? 18.110 -21.419 -24.304 1.00 80.56 84 ILE A N 1
ATOM 653 C CA . ILE A 1 84 ? 17.546 -20.260 -25.019 1.00 80.56 84 ILE A CA 1
ATOM 654 C C . ILE A 1 84 ? 16.910 -19.268 -24.037 1.00 80.56 84 ILE A C 1
ATOM 656 O O . ILE A 1 84 ? 17.050 -18.058 -24.213 1.00 80.56 84 ILE A O 1
ATOM 660 N N . SER A 1 85 ? 16.235 -19.760 -22.998 1.00 79.81 85 SER A N 1
ATOM 661 C CA . SER A 1 85 ? 15.651 -18.923 -21.952 1.00 79.81 85 SER A CA 1
ATOM 662 C C . SER A 1 85 ? 16.708 -18.107 -21.213 1.00 79.81 85 SER A C 1
ATOM 664 O O . SER A 1 85 ? 16.539 -16.899 -21.056 1.00 79.81 85 SER A O 1
ATOM 666 N N . VAL A 1 86 ? 17.820 -18.735 -20.823 1.00 74.75 86 VAL A N 1
ATOM 667 C CA . VAL A 1 86 ? 18.941 -18.058 -20.154 1.00 74.75 86 VAL A CA 1
ATOM 668 C C . VAL A 1 86 ? 19.582 -17.019 -21.076 1.00 74.75 86 VAL A C 1
ATOM 670 O O . VAL A 1 86 ? 19.771 -15.872 -20.676 1.00 74.75 86 VAL A O 1
ATOM 673 N N . GLU A 1 87 ? 19.857 -17.378 -22.332 1.00 80.81 87 GLU A N 1
ATOM 674 C CA . GLU A 1 87 ? 20.483 -16.482 -23.317 1.00 80.81 87 GLU A CA 1
ATOM 675 C C . GLU A 1 87 ? 19.625 -15.248 -23.647 1.00 80.81 87 GLU A C 1
ATOM 677 O O . GLU A 1 87 ? 20.162 -14.216 -24.052 1.00 80.81 87 GLU A O 1
ATOM 682 N N . ASN A 1 88 ? 18.304 -15.336 -23.451 1.00 77.88 88 ASN A N 1
ATOM 683 C CA . ASN A 1 88 ? 17.343 -14.281 -23.779 1.00 77.88 88 ASN A CA 1
ATOM 684 C C . ASN A 1 88 ? 16.675 -13.638 -22.554 1.00 77.88 88 ASN A C 1
ATOM 686 O O . ASN A 1 88 ? 15.701 -12.902 -22.721 1.00 77.88 88 ASN A O 1
ATOM 690 N N . TYR A 1 89 ? 17.226 -13.859 -21.354 1.00 77.00 89 TYR A N 1
ATOM 691 C CA . TYR A 1 89 ? 16.769 -13.267 -20.087 1.00 77.00 89 TYR A CA 1
ATOM 692 C C . TYR A 1 89 ? 15.313 -13.614 -19.727 1.00 77.00 89 TYR A C 1
ATOM 694 O O . TYR A 1 89 ? 14.568 -12.782 -19.213 1.00 77.00 89 TYR A O 1
ATOM 702 N N . CYS A 1 90 ? 14.901 -14.851 -20.007 1.00 74.94 90 CYS A N 1
ATOM 703 C CA . CYS A 1 90 ? 13.543 -15.345 -19.772 1.00 74.94 90 CYS A CA 1
ATOM 704 C C . CYS A 1 90 ? 13.414 -16.274 -18.548 1.00 74.94 90 CYS A C 1
ATOM 706 O O . CYS A 1 90 ? 12.323 -16.773 -18.280 1.00 74.94 90 CYS A O 1
ATOM 708 N N . THR A 1 91 ? 14.499 -16.493 -17.794 1.00 65.25 91 THR A N 1
ATOM 709 C CA . THR A 1 91 ? 14.548 -17.328 -16.575 1.00 65.25 91 THR A CA 1
ATOM 710 C C . THR A 1 91 ? 14.890 -16.522 -15.324 1.00 65.25 91 THR A C 1
ATOM 712 O O . THR A 1 91 ? 15.675 -15.577 -15.372 1.00 65.25 91 THR A O 1
ATOM 715 N N . SER A 1 92 ? 14.325 -16.945 -14.190 1.00 49.41 92 SER A N 1
ATOM 716 C CA . SER A 1 92 ? 14.712 -16.487 -12.852 1.00 49.41 92 SER A CA 1
ATOM 717 C C . SER A 1 92 ? 16.034 -17.158 -12.428 1.00 49.41 92 SER A C 1
ATOM 719 O O . SER A 1 92 ? 16.244 -18.319 -12.781 1.00 49.41 92 SER A O 1
ATOM 721 N N . PRO A 1 93 ? 16.905 -16.499 -11.636 1.00 41.22 93 PRO A N 1
ATOM 722 C CA . PRO A 1 93 ? 18.172 -17.072 -11.151 1.00 41.22 93 PRO A CA 1
ATOM 723 C C . PRO A 1 93 ? 18.041 -18.397 -10.380 1.00 41.22 93 PRO A C 1
ATOM 725 O O . PRO A 1 93 ? 19.034 -19.085 -10.170 1.00 41.22 93 PRO A O 1
ATOM 728 N N . ASN A 1 94 ? 16.827 -18.756 -9.958 1.00 42.62 94 ASN A N 1
ATOM 729 C CA . ASN A 1 94 ? 16.550 -19.922 -9.122 1.00 42.62 94 ASN A CA 1
ATOM 730 C C . ASN A 1 94 ? 16.334 -21.233 -9.904 1.00 42.62 94 ASN A C 1
ATOM 732 O O . ASN A 1 94 ? 16.193 -22.276 -9.276 1.00 42.62 94 ASN A O 1
ATOM 736 N N . ASP A 1 95 ? 16.322 -21.196 -11.242 1.00 46.56 95 ASP A N 1
ATOM 737 C CA . ASP A 1 95 ? 16.133 -22.383 -12.100 1.00 46.56 95 ASP A CA 1
ATOM 738 C C . ASP A 1 95 ? 17.443 -22.872 -12.764 1.00 46.56 95 ASP A C 1
ATOM 740 O O . ASP A 1 95 ? 17.412 -23.729 -13.652 1.00 46.56 95 ASP A O 1
ATOM 744 N N . ILE A 1 96 ? 18.593 -22.315 -12.363 1.00 46.28 96 ILE A N 1
ATOM 745 C CA . ILE A 1 96 ? 19.923 -22.597 -12.928 1.00 46.28 96 ILE A CA 1
ATOM 746 C C . ILE A 1 96 ? 20.657 -23.610 -12.034 1.00 46.28 96 ILE A C 1
ATOM 748 O O . ILE A 1 96 ? 20.664 -23.471 -10.811 1.00 46.28 96 ILE A O 1
ATOM 752 N N . ASP A 1 97 ? 21.291 -24.619 -12.644 1.00 45.38 97 ASP A N 1
ATOM 753 C CA . ASP A 1 97 ? 22.198 -25.551 -11.959 1.00 45.38 97 ASP A CA 1
ATOM 754 C C . ASP A 1 97 ? 23.249 -24.762 -11.140 1.00 45.38 97 ASP A C 1
ATOM 756 O O . ASP A 1 97 ? 23.839 -23.806 -11.658 1.00 45.38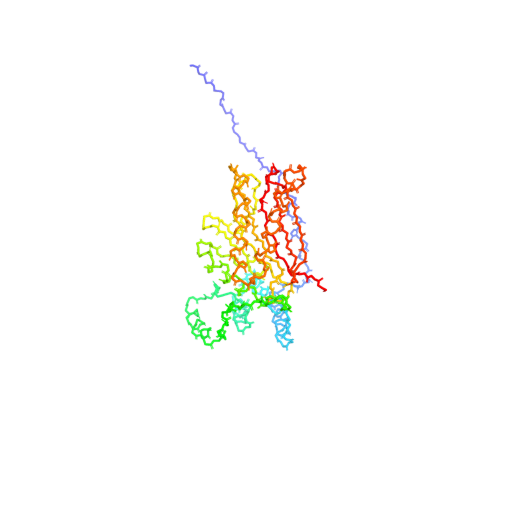 97 ASP A O 1
ATOM 760 N N . PRO A 1 98 ? 23.509 -25.117 -9.867 1.00 40.41 98 PRO A N 1
ATOM 761 C CA . PRO A 1 98 ? 24.443 -24.397 -9.004 1.00 40.41 98 PRO A CA 1
ATOM 762 C C . PRO A 1 98 ? 25.849 -24.205 -9.597 1.00 40.41 98 PRO A C 1
ATOM 764 O O . PRO A 1 98 ? 26.496 -23.216 -9.249 1.00 40.41 98 PRO A O 1
ATOM 767 N N . TYR A 1 99 ? 26.312 -25.048 -10.527 1.00 41.03 99 TYR A N 1
ATOM 768 C CA . TYR A 1 99 ? 27.593 -24.829 -11.214 1.00 41.03 99 TYR A CA 1
ATOM 769 C C . TYR A 1 99 ? 27.537 -23.770 -12.331 1.00 41.03 99 TYR A C 1
ATOM 771 O O . TYR A 1 99 ? 28.516 -23.051 -12.539 1.00 41.03 99 TYR A O 1
ATOM 779 N N . GLU A 1 100 ? 26.396 -23.591 -13.002 1.00 41.94 100 GLU A N 1
ATOM 780 C CA . GLU A 1 100 ? 26.180 -22.491 -13.957 1.00 41.94 100 GLU A CA 1
ATOM 781 C C . GLU A 1 100 ? 25.837 -21.166 -13.247 1.00 41.94 100 GLU A C 1
ATOM 783 O O . GLU A 1 100 ? 26.125 -20.086 -13.771 1.00 41.94 100 GLU A O 1
ATOM 788 N N . SER A 1 101 ? 25.319 -21.238 -12.012 1.00 41.12 101 SER A N 1
ATOM 789 C CA . SER A 1 101 ? 24.995 -20.083 -11.159 1.00 41.12 101 SER A CA 1
ATOM 790 C C . SER A 1 101 ? 26.213 -19.220 -10.804 1.00 41.12 101 SER A C 1
ATOM 792 O O . SER A 1 101 ? 26.097 -17.999 -10.721 1.00 41.12 101 SER A O 1
ATOM 794 N N . ALA A 1 102 ? 27.399 -19.821 -10.657 1.00 39.53 102 ALA A N 1
ATOM 795 C CA . ALA A 1 102 ? 28.616 -19.097 -10.287 1.00 39.53 102 ALA A CA 1
ATOM 796 C C . ALA A 1 102 ? 29.162 -18.265 -11.459 1.00 39.53 102 ALA A C 1
ATOM 798 O O . ALA A 1 102 ? 29.516 -17.097 -11.291 1.00 39.53 102 ALA A O 1
ATOM 799 N N . ALA A 1 103 ? 29.144 -18.828 -12.671 1.00 41.34 103 ALA A N 1
ATOM 800 C CA . ALA A 1 103 ? 29.509 -18.107 -13.890 1.00 41.34 103 ALA A CA 1
ATOM 801 C C . ALA A 1 103 ? 28.454 -17.048 -14.274 1.00 41.34 103 ALA A C 1
ATOM 803 O O . ALA A 1 103 ? 28.795 -16.008 -14.844 1.00 41.34 103 ALA A O 1
ATOM 804 N N . PHE A 1 104 ? 27.180 -17.289 -13.935 1.00 40.38 104 PHE A N 1
ATOM 805 C CA . PHE A 1 104 ? 26.076 -16.337 -14.081 1.00 40.38 104 PHE A CA 1
ATOM 806 C C . PHE A 1 104 ? 26.192 -15.167 -13.089 1.00 40.38 104 PHE A C 1
ATOM 808 O O . PHE A 1 104 ? 26.131 -14.016 -13.513 1.00 40.38 104 PHE A O 1
ATOM 815 N N . ALA A 1 105 ? 26.473 -15.430 -11.809 1.00 41.47 105 ALA A N 1
ATOM 816 C CA . ALA A 1 105 ? 26.688 -14.407 -10.783 1.00 41.47 105 ALA A CA 1
ATOM 817 C C . ALA A 1 105 ? 27.895 -13.504 -11.096 1.00 41.47 105 ALA A C 1
ATOM 819 O O . ALA A 1 105 ? 27.827 -12.289 -10.910 1.00 41.47 105 ALA A O 1
ATOM 820 N N . GLU A 1 106 ? 28.979 -14.063 -11.647 1.00 41.66 106 GLU A N 1
ATOM 821 C CA . GLU A 1 106 ? 30.158 -13.280 -12.035 1.00 41.66 106 GLU A CA 1
ATOM 822 C C . GLU A 1 106 ? 29.916 -12.403 -13.284 1.00 41.66 106 GLU A C 1
ATOM 824 O O . GLU A 1 106 ? 30.523 -11.338 -13.434 1.00 41.66 106 GLU A O 1
ATOM 829 N N . LYS A 1 107 ? 29.001 -12.810 -14.178 1.00 40.94 107 LYS A N 1
ATOM 830 C CA . LYS A 1 107 ? 28.561 -12.010 -15.337 1.00 40.94 107 LYS A CA 1
ATOM 831 C C . LYS A 1 107 ? 27.499 -10.967 -14.973 1.00 40.94 107 LYS A C 1
ATOM 833 O O . LYS A 1 107 ? 27.550 -9.867 -15.516 1.00 40.94 107 LYS A O 1
ATOM 838 N N . GLU A 1 108 ? 26.584 -11.283 -14.058 1.00 40.91 108 GLU A N 1
ATOM 839 C CA . GLU A 1 108 ? 25.564 -10.379 -13.497 1.00 40.91 108 GLU A CA 1
ATOM 840 C C . GLU A 1 108 ? 26.203 -9.242 -12.688 1.00 40.91 108 GLU A C 1
ATOM 842 O O . GLU A 1 108 ? 25.864 -8.076 -12.896 1.00 40.91 108 GLU A O 1
ATOM 847 N N . ALA A 1 109 ? 27.219 -9.543 -11.868 1.00 39.50 109 ALA A N 1
ATOM 848 C CA . ALA A 1 109 ? 28.004 -8.531 -11.153 1.00 39.50 109 ALA A CA 1
ATOM 849 C C . ALA A 1 109 ? 28.729 -7.550 -12.098 1.00 39.50 109 ALA A C 1
ATOM 851 O O . ALA A 1 109 ? 29.061 -6.435 -11.704 1.00 39.50 109 ALA A O 1
ATOM 852 N N . LYS A 1 110 ? 28.948 -7.946 -13.361 1.00 36.69 110 LYS A N 1
ATOM 853 C CA . LYS A 1 110 ? 29.542 -7.113 -14.418 1.00 36.69 110 LYS A CA 1
ATOM 854 C C . LYS A 1 110 ? 28.497 -6.460 -15.346 1.00 36.69 110 LYS A C 1
ATOM 856 O O . LYS A 1 110 ? 28.891 -5.662 -16.195 1.00 36.69 110 LYS A O 1
ATOM 861 N N . LYS A 1 111 ? 27.193 -6.767 -15.214 1.00 39.47 111 LYS A N 1
ATOM 862 C CA . LYS A 1 111 ? 26.107 -6.273 -16.097 1.00 39.47 111 LYS A CA 1
ATOM 863 C C . LYS A 1 111 ? 24.985 -5.490 -15.415 1.00 39.47 111 LYS A C 1
ATOM 865 O O . LYS A 1 111 ? 24.269 -4.790 -16.131 1.00 39.47 111 LYS A O 1
ATOM 870 N N . GLN A 1 112 ? 24.828 -5.532 -14.091 1.00 35.31 112 GLN A N 1
ATOM 871 C CA . GLN A 1 112 ? 24.018 -4.513 -13.424 1.00 35.31 112 GLN A CA 1
ATOM 872 C C . GLN A 1 112 ? 24.723 -3.172 -13.600 1.00 35.31 112 GLN A C 1
ATOM 874 O O . GLN A 1 112 ? 25.753 -2.903 -12.984 1.00 35.31 112 GLN A O 1
ATOM 879 N N . THR A 1 113 ? 24.163 -2.306 -14.445 1.00 35.31 113 THR A N 1
ATOM 880 C CA . THR A 1 113 ? 24.384 -0.875 -14.252 1.00 35.31 113 THR A CA 1
ATOM 881 C C . THR A 1 113 ? 23.936 -0.617 -12.817 1.00 35.31 113 THR A C 1
ATOM 883 O O . THR A 1 113 ? 22.788 -0.950 -12.514 1.00 35.31 113 THR A O 1
ATOM 886 N N . PRO A 1 114 ? 24.809 -0.155 -11.906 1.00 38.66 114 PRO A N 1
ATOM 887 C CA . PRO A 1 114 ? 24.423 0.052 -10.519 1.00 38.66 114 PRO A CA 1
ATOM 888 C C . PRO A 1 114 ? 23.159 0.912 -10.511 1.00 38.66 114 PRO A C 1
ATOM 890 O O . PRO A 1 114 ? 23.199 2.061 -10.954 1.00 38.66 114 PRO A O 1
ATOM 893 N N . GLN A 1 115 ? 22.019 0.334 -10.108 1.00 50.16 115 GLN A N 1
ATOM 894 C CA . GLN A 1 115 ? 20.791 1.107 -9.974 1.00 50.16 115 GLN A CA 1
ATOM 895 C C . GLN A 1 115 ? 21.099 2.182 -8.948 1.00 50.16 115 GLN A C 1
ATOM 897 O O . GLN A 1 115 ? 21.347 1.875 -7.781 1.00 50.16 115 GLN A O 1
ATOM 902 N N . VAL A 1 116 ? 21.147 3.431 -9.409 1.00 55.75 116 VAL A N 1
ATOM 903 C CA . VAL A 1 116 ? 21.444 4.560 -8.540 1.00 55.75 116 VAL A CA 1
ATOM 904 C C . VAL A 1 116 ? 20.376 4.553 -7.444 1.00 55.75 116 VAL A C 1
ATOM 906 O O . VAL A 1 116 ? 19.179 4.600 -7.770 1.00 55.75 116 VAL A O 1
ATOM 909 N N . PRO A 1 117 ? 20.775 4.423 -6.163 1.00 65.44 117 PRO A N 1
ATOM 910 C CA . PRO A 1 117 ? 19.840 4.481 -5.054 1.00 65.44 117 PRO A CA 1
ATOM 911 C C . PRO A 1 117 ? 18.992 5.742 -5.172 1.00 65.44 117 PRO A C 1
ATOM 913 O O . PRO A 1 117 ? 19.487 6.782 -5.611 1.00 65.44 117 PRO A O 1
ATOM 916 N N . TYR A 1 118 ? 17.721 5.665 -4.784 1.00 74.81 118 TYR A N 1
ATOM 917 C CA . TYR A 1 118 ? 16.932 6.882 -4.669 1.00 74.81 118 TYR A CA 1
ATOM 918 C C . TYR A 1 118 ? 17.611 7.805 -3.656 1.00 74.81 118 TYR A C 1
ATOM 920 O O . TYR A 1 118 ? 17.752 7.455 -2.484 1.00 74.81 118 TYR A O 1
ATOM 928 N N . VAL A 1 119 ? 18.064 8.963 -4.127 1.00 75.06 119 VAL A N 1
ATOM 929 C CA . VAL A 1 119 ? 18.573 10.021 -3.264 1.00 75.06 119 VAL A CA 1
ATOM 930 C C . VAL A 1 119 ? 17.398 10.929 -2.981 1.00 75.06 119 VAL A C 1
ATOM 932 O O . VAL A 1 119 ? 16.932 11.649 -3.868 1.00 75.06 119 VAL A O 1
ATOM 935 N N . GLN A 1 120 ? 16.907 10.871 -1.746 1.00 77.69 120 GLN A N 1
ATOM 936 C CA . GLN A 1 120 ? 15.909 11.818 -1.293 1.00 77.69 120 GLN A CA 1
ATOM 937 C C . GLN A 1 120 ? 16.445 13.234 -1.503 1.00 77.69 120 GLN A C 1
ATOM 939 O O . GLN A 1 120 ? 17.547 13.579 -1.074 1.00 77.69 120 GLN A O 1
ATOM 944 N N . ARG A 1 121 ? 15.635 14.058 -2.155 1.00 83.88 121 ARG A N 1
ATOM 945 C CA . ARG A 1 121 ? 15.856 15.496 -2.252 1.00 83.88 121 ARG A CA 1
ATOM 946 C C . ARG A 1 121 ? 14.718 16.222 -1.560 1.00 83.88 121 ARG A C 1
ATOM 948 O O . ARG A 1 121 ? 13.641 15.664 -1.369 1.00 83.88 121 ARG A O 1
ATOM 955 N N . TYR A 1 122 ? 14.964 17.474 -1.213 1.00 88.69 122 TYR A N 1
ATOM 956 C CA . TYR A 1 122 ? 13.905 18.363 -0.771 1.00 88.69 122 TYR A CA 1
ATOM 957 C C . TYR A 1 122 ? 13.057 18.786 -1.978 1.00 88.69 122 TYR A C 1
ATOM 959 O O . TYR A 1 122 ? 13.608 19.189 -3.004 1.00 88.69 122 TYR A O 1
ATOM 967 N N . TYR A 1 123 ? 11.737 18.686 -1.856 1.00 89.94 123 TYR A N 1
ATOM 968 C CA . TYR A 1 123 ? 10.768 19.106 -2.861 1.00 89.94 123 TYR A CA 1
ATOM 969 C C . TYR A 1 123 ? 10.077 20.396 -2.413 1.00 89.94 123 TYR A C 1
ATOM 971 O O . TYR A 1 123 ? 9.553 20.498 -1.300 1.00 89.94 123 TYR A O 1
ATOM 979 N N . SER A 1 124 ? 10.067 21.379 -3.308 1.00 89.50 124 SER A N 1
ATOM 980 C CA . SER A 1 124 ? 9.316 22.629 -3.192 1.00 89.50 124 SER A CA 1
ATOM 981 C C . SER A 1 124 ? 7.873 22.461 -3.676 1.00 89.50 124 SER A C 1
ATOM 983 O O . SER A 1 124 ? 7.548 21.511 -4.387 1.00 89.50 124 SER A O 1
ATOM 985 N N . GLU A 1 125 ? 6.982 23.390 -3.330 1.00 85.06 125 GLU A N 1
ATOM 986 C CA . GLU A 1 125 ? 5.557 23.310 -3.695 1.00 85.06 125 GLU A CA 1
ATOM 987 C C . GLU A 1 125 ? 5.311 23.168 -5.204 1.00 85.06 125 GLU A C 1
ATOM 989 O O . GLU A 1 125 ? 4.378 22.481 -5.599 1.00 85.06 125 GLU A O 1
ATOM 994 N N . ASN A 1 126 ? 6.173 23.751 -6.043 1.00 85.94 126 ASN A N 1
ATOM 995 C CA . ASN A 1 126 ? 6.020 23.736 -7.501 1.00 85.94 126 ASN A CA 1
ATOM 996 C C . ASN A 1 126 ? 6.740 22.567 -8.192 1.00 85.94 126 ASN A C 1
ATOM 998 O O . ASN A 1 126 ? 6.623 22.411 -9.409 1.00 85.94 126 ASN A O 1
ATOM 1002 N N . ASP A 1 127 ? 7.505 21.755 -7.454 1.00 86.94 127 ASP A N 1
ATOM 1003 C CA . ASP A 1 127 ? 8.156 20.579 -8.028 1.00 86.94 127 ASP A CA 1
ATOM 1004 C C . ASP A 1 127 ? 7.121 19.555 -8.513 1.00 86.94 127 ASP A C 1
ATOM 1006 O O . ASP A 1 127 ? 6.051 19.378 -7.926 1.00 86.94 127 ASP A O 1
ATOM 1010 N N . THR A 1 128 ? 7.466 18.789 -9.548 1.00 88.00 128 THR A N 1
ATOM 1011 C CA . THR A 1 128 ? 6.674 17.605 -9.906 1.00 88.00 128 THR A CA 1
ATOM 1012 C C . THR A 1 128 ? 6.698 16.568 -8.778 1.00 88.00 128 THR A C 1
ATOM 1014 O O . THR A 1 128 ? 7.549 16.625 -7.885 1.00 88.00 128 THR A O 1
ATOM 1017 N N . THR A 1 129 ? 5.804 15.580 -8.836 1.00 89.50 129 THR A N 1
ATOM 1018 C CA . THR A 1 129 ? 5.858 14.395 -7.964 1.00 89.50 129 THR A CA 1
ATOM 1019 C C . THR A 1 129 ? 7.244 13.751 -7.993 1.00 89.50 129 THR A C 1
ATOM 1021 O O . THR A 1 129 ? 7.945 13.788 -9.015 1.00 89.50 129 THR A O 1
ATOM 1024 N N . ALA A 1 130 ? 7.628 13.126 -6.884 1.00 89.94 130 ALA A N 1
ATOM 1025 C CA . ALA A 1 130 ? 8.839 12.334 -6.792 1.00 89.94 130 ALA A CA 1
ATOM 1026 C C . ALA A 1 130 ? 8.827 11.215 -7.845 1.00 89.94 130 ALA A C 1
ATOM 1028 O O . ALA A 1 130 ? 7.844 10.489 -8.011 1.00 89.94 130 ALA A O 1
ATOM 1029 N N . LYS A 1 131 ? 9.932 11.100 -8.588 1.00 87.50 131 LYS A N 1
ATOM 1030 C CA . LYS A 1 131 ? 10.114 10.085 -9.628 1.00 87.50 131 LYS A CA 1
ATOM 1031 C C . LYS A 1 131 ? 11.016 8.988 -9.091 1.00 87.50 131 LYS A C 1
ATOM 1033 O O . LYS A 1 131 ? 12.210 9.196 -8.903 1.00 87.50 131 LYS A O 1
ATOM 1038 N N . LEU A 1 132 ? 10.418 7.838 -8.837 1.00 88.12 132 LEU A N 1
ATOM 1039 C CA . LEU A 1 132 ? 11.086 6.623 -8.397 1.00 88.12 132 LEU A CA 1
ATOM 1040 C C . LEU A 1 132 ? 10.467 5.467 -9.173 1.00 88.12 132 LEU A C 1
ATOM 1042 O O . LEU A 1 132 ? 9.263 5.465 -9.423 1.00 88.12 132 LEU A O 1
ATOM 1046 N N . ASN A 1 133 ? 11.281 4.493 -9.558 1.00 82.50 133 ASN A N 1
ATOM 1047 C CA . ASN A 1 133 ? 10.761 3.228 -10.056 1.00 82.50 133 ASN A CA 1
ATOM 1048 C C . ASN A 1 133 ? 10.301 2.342 -8.882 1.00 82.50 133 ASN A C 1
ATOM 1050 O O . ASN A 1 133 ? 10.542 2.638 -7.707 1.00 82.50 133 ASN A O 1
ATOM 1054 N N . LEU A 1 134 ? 9.634 1.237 -9.196 1.00 80.00 134 LEU A N 1
ATOM 1055 C CA . LEU A 1 134 ? 9.072 0.319 -8.214 1.00 80.00 134 LEU A CA 1
ATOM 1056 C C . LEU A 1 134 ? 10.133 -0.247 -7.249 1.00 80.00 134 LEU A C 1
ATOM 1058 O O . LEU A 1 134 ? 9.886 -0.337 -6.047 1.00 80.00 134 LEU A O 1
ATOM 1062 N N . VAL A 1 135 ? 11.319 -0.602 -7.756 1.00 78.31 135 VAL A N 1
ATOM 1063 C CA . VAL A 1 135 ? 12.418 -1.172 -6.954 1.00 78.31 135 VAL A CA 1
ATOM 1064 C C . VAL A 1 135 ? 13.015 -0.124 -6.014 1.00 78.31 135 VAL A C 1
ATOM 1066 O O . VAL A 1 135 ? 13.283 -0.416 -4.850 1.00 78.31 135 VAL A O 1
ATOM 1069 N N . GLN A 1 136 ? 13.169 1.113 -6.485 1.00 82.75 136 GLN A N 1
ATOM 1070 C CA . GLN A 1 136 ? 13.606 2.246 -5.674 1.00 82.75 136 GLN A CA 1
ATOM 1071 C C . GLN A 1 136 ? 12.615 2.532 -4.544 1.00 82.75 136 GLN A C 1
ATOM 1073 O O . GLN A 1 136 ? 13.042 2.670 -3.399 1.00 82.75 136 GLN A O 1
ATOM 1078 N N . PHE A 1 137 ? 11.306 2.541 -4.831 1.00 88.94 137 PHE A N 1
ATOM 1079 C CA . PHE A 1 137 ? 10.275 2.675 -3.796 1.00 88.94 137 PHE A CA 1
ATOM 1080 C C . PHE A 1 137 ? 10.406 1.540 -2.774 1.00 88.94 137 PHE A C 1
ATOM 1082 O O . PHE A 1 137 ? 10.524 1.777 -1.572 1.00 88.94 137 PHE A O 1
ATOM 1089 N N . ALA A 1 138 ? 10.461 0.297 -3.249 1.00 83.44 138 ALA A N 1
ATOM 1090 C CA . ALA A 1 138 ? 10.584 -0.861 -2.381 1.00 83.44 138 ALA A CA 1
ATOM 1091 C C . ALA A 1 138 ? 11.819 -0.785 -1.473 1.00 83.44 138 ALA A C 1
ATOM 1093 O O . ALA A 1 138 ? 11.740 -1.123 -0.292 1.00 83.44 138 ALA A O 1
ATOM 1094 N N . LYS A 1 139 ? 12.940 -0.272 -1.991 1.00 82.56 139 LYS A N 1
ATOM 1095 C CA . LYS A 1 139 ? 14.156 -0.070 -1.206 1.00 82.56 139 LYS A CA 1
ATOM 1096 C C . LYS A 1 139 ? 13.984 0.987 -0.118 1.00 82.56 139 LYS A C 1
ATOM 1098 O O . LYS A 1 139 ? 14.488 0.774 0.982 1.00 82.56 139 LYS A O 1
ATOM 1103 N N . VAL A 1 140 ? 13.263 2.078 -0.390 1.00 87.81 140 VAL A N 1
ATOM 1104 C CA . VAL A 1 140 ? 12.913 3.067 0.642 1.00 87.81 140 VAL A CA 1
ATOM 1105 C C . VAL A 1 140 ? 12.120 2.393 1.761 1.00 87.81 140 VAL A C 1
ATOM 1107 O O . VAL A 1 140 ? 12.530 2.478 2.913 1.00 87.81 140 VAL A O 1
ATOM 1110 N N . VAL A 1 141 ? 11.075 1.624 1.433 1.00 87.38 141 VAL A N 1
ATOM 1111 C CA . VAL A 1 141 ? 10.268 0.911 2.443 1.00 87.38 141 VAL A CA 1
ATOM 1112 C C . VAL A 1 141 ? 11.110 -0.084 3.247 1.00 87.38 141 VAL A C 1
ATOM 1114 O O . VAL A 1 141 ? 11.031 -0.082 4.473 1.00 87.38 141 VAL A O 1
ATOM 1117 N N . SER A 1 142 ? 11.959 -0.887 2.595 1.00 81.44 142 SER A N 1
ATOM 1118 C CA . SER A 1 142 ? 12.882 -1.803 3.287 1.00 81.44 142 SER A CA 1
ATOM 1119 C C . SER A 1 142 ? 13.857 -1.082 4.217 1.00 81.44 142 SER A C 1
ATOM 1121 O O . SER A 1 142 ? 14.203 -1.622 5.261 1.00 81.44 142 SER A O 1
ATOM 1123 N N . ASN A 1 143 ? 14.329 0.110 3.850 1.00 81.75 143 ASN A N 1
ATOM 1124 C CA . ASN A 1 143 ? 15.246 0.874 4.693 1.00 81.75 143 ASN A CA 1
ATOM 1125 C C . ASN A 1 143 ? 14.517 1.506 5.889 1.00 81.75 143 ASN A C 1
ATOM 1127 O O . ASN A 1 143 ? 15.071 1.546 6.983 1.00 81.75 143 ASN A O 1
ATOM 1131 N N . THR A 1 144 ? 13.279 1.972 5.697 1.00 86.06 144 THR A N 1
ATOM 1132 C CA . THR A 1 144 ? 12.442 2.516 6.776 1.00 86.06 144 THR A CA 1
ATOM 1133 C C . THR A 1 144 ? 11.982 1.420 7.746 1.00 86.06 144 THR A C 1
ATOM 1135 O O . THR A 1 144 ? 11.922 1.649 8.951 1.00 86.06 144 THR A O 1
ATOM 1138 N N . TYR A 1 145 ? 11.693 0.220 7.236 1.00 80.75 145 TYR A N 1
ATOM 1139 C CA . TYR A 1 145 ? 11.192 -0.921 8.003 1.00 80.75 145 TYR A CA 1
ATOM 1140 C C . TYR A 1 145 ? 11.988 -2.206 7.704 1.00 80.75 145 TYR A C 1
ATOM 1142 O O . TYR A 1 145 ? 11.467 -3.128 7.069 1.00 80.75 145 TYR A O 1
ATOM 1150 N N . PRO A 1 146 ? 13.236 -2.322 8.199 1.00 78.00 146 PRO A N 1
ATOM 1151 C CA . PRO A 1 146 ? 14.128 -3.440 7.870 1.00 78.00 146 PRO A CA 1
ATOM 1152 C C . PRO A 1 146 ? 13.670 -4.790 8.432 1.00 78.00 146 PRO A C 1
ATOM 1154 O O . PRO A 1 146 ? 14.114 -5.834 7.964 1.00 78.00 146 PRO A O 1
ATOM 1157 N N . ALA A 1 147 ? 12.783 -4.783 9.430 1.00 77.75 147 ALA A N 1
ATOM 1158 C CA . ALA A 1 147 ? 12.225 -5.996 10.019 1.00 77.75 147 ALA A CA 1
ATOM 1159 C C . ALA A 1 147 ? 11.119 -6.640 9.163 1.00 77.75 147 ALA A C 1
ATOM 1161 O O . ALA A 1 147 ? 10.747 -7.782 9.432 1.00 77.75 147 ALA A O 1
ATOM 1162 N N . LEU A 1 148 ? 10.578 -5.928 8.166 1.00 77.38 148 LEU A N 1
ATOM 1163 C CA . LEU A 1 148 ? 9.541 -6.467 7.292 1.00 77.38 148 LEU A CA 1
ATOM 1164 C C . LEU A 1 148 ? 10.153 -7.331 6.195 1.00 77.38 148 LEU A C 1
ATOM 1166 O O . LEU A 1 148 ? 11.090 -6.934 5.499 1.00 77.38 148 LEU A O 1
ATOM 1170 N N . LYS A 1 149 ? 9.543 -8.491 5.973 1.00 77.75 149 LYS A N 1
ATOM 1171 C CA . LYS A 1 149 ? 9.850 -9.347 4.839 1.00 77.75 149 LYS A CA 1
ATOM 1172 C C . LYS A 1 149 ? 9.265 -8.733 3.577 1.00 77.75 149 LYS A C 1
ATOM 1174 O O . LYS A 1 149 ? 8.057 -8.519 3.481 1.00 77.75 149 LYS A O 1
ATOM 1179 N N . ILE A 1 150 ? 10.127 -8.485 2.599 1.00 81.00 150 ILE A N 1
ATOM 1180 C CA . ILE A 1 150 ? 9.724 -8.063 1.260 1.00 81.00 150 ILE A CA 1
ATOM 1181 C C . ILE A 1 150 ? 9.358 -9.280 0.408 1.00 81.00 150 ILE A C 1
ATOM 1183 O O . ILE A 1 150 ? 10.062 -10.291 0.394 1.00 81.00 150 ILE A O 1
ATOM 1187 N N . HIS A 1 151 ? 8.262 -9.173 -0.334 1.00 76.00 151 HIS A N 1
ATOM 1188 C CA . HIS A 1 151 ? 7.830 -10.166 -1.301 1.00 76.00 151 HIS A CA 1
ATOM 1189 C C . HIS A 1 151 ? 7.625 -9.528 -2.671 1.00 76.00 151 HIS A C 1
ATOM 1191 O O . HIS A 1 151 ? 6.790 -8.637 -2.844 1.00 76.00 151 HIS A O 1
ATOM 1197 N N . PHE A 1 152 ? 8.373 -10.037 -3.648 1.00 70.44 152 PHE A N 1
ATOM 1198 C CA . PHE A 1 152 ? 8.213 -9.711 -5.056 1.00 70.44 152 PHE A CA 1
ATOM 1199 C C . PHE A 1 152 ? 7.377 -10.808 -5.725 1.00 70.44 152 PHE A C 1
ATOM 1201 O O . PHE A 1 152 ? 7.815 -11.963 -5.744 1.00 70.44 152 PHE A O 1
ATOM 1208 N N . PRO A 1 153 ? 6.196 -10.492 -6.281 1.00 63.12 153 PRO A N 1
ATOM 1209 C CA . PRO A 1 153 ? 5.462 -11.453 -7.088 1.00 63.12 153 PRO A CA 1
ATOM 1210 C C . PRO A 1 153 ? 6.204 -11.690 -8.410 1.00 63.12 153 PRO A C 1
ATOM 1212 O O . PRO A 1 153 ? 7.015 -10.867 -8.838 1.00 63.12 153 PRO A O 1
ATOM 1215 N N . LYS A 1 154 ? 5.912 -12.812 -9.082 1.00 56.91 154 LYS A N 1
ATOM 1216 C CA . LYS A 1 154 ? 6.606 -13.234 -10.317 1.00 56.91 154 LYS A CA 1
ATOM 1217 C C . LYS A 1 154 ? 6.557 -12.196 -11.446 1.00 56.91 154 LYS A C 1
ATOM 1219 O O . LYS A 1 154 ? 7.458 -12.152 -12.272 1.00 56.91 154 LYS A O 1
ATOM 1224 N N . ASP A 1 155 ? 5.510 -11.382 -11.481 1.00 60.38 155 ASP A N 1
ATOM 1225 C CA . ASP A 1 155 ? 5.261 -10.329 -12.470 1.00 60.38 155 ASP A CA 1
ATOM 1226 C C . ASP A 1 155 ? 5.675 -8.922 -11.986 1.00 60.38 155 ASP A C 1
ATOM 1228 O O . ASP A 1 155 ? 5.466 -7.928 -12.696 1.00 60.38 155 ASP A O 1
ATOM 1232 N N . ALA A 1 156 ? 6.213 -8.835 -10.761 1.00 63.00 156 ALA A N 1
ATOM 1233 C CA . ALA A 1 156 ? 6.520 -7.605 -10.037 1.00 63.00 156 ALA A CA 1
ATOM 1234 C C . ALA A 1 156 ? 5.376 -6.570 -10.087 1.00 63.00 156 ALA A C 1
ATOM 1236 O O . ALA A 1 156 ? 5.623 -5.366 -10.126 1.00 63.00 156 ALA A O 1
ATOM 1237 N N . SER A 1 157 ? 4.114 -7.012 -10.138 1.00 70.50 157 SER A N 1
ATOM 1238 C CA . SER A 1 157 ? 2.968 -6.100 -10.244 1.00 70.50 157 SER A CA 1
ATOM 1239 C C . SER A 1 157 ? 2.622 -5.446 -8.911 1.00 70.50 157 SER A C 1
ATOM 1241 O O . SER A 1 157 ? 2.254 -4.274 -8.893 1.00 70.50 157 SER A O 1
ATOM 1243 N N . VAL A 1 158 ? 2.760 -6.171 -7.798 1.00 82.19 158 VAL A N 1
ATOM 1244 C CA . VAL A 1 158 ? 2.480 -5.681 -6.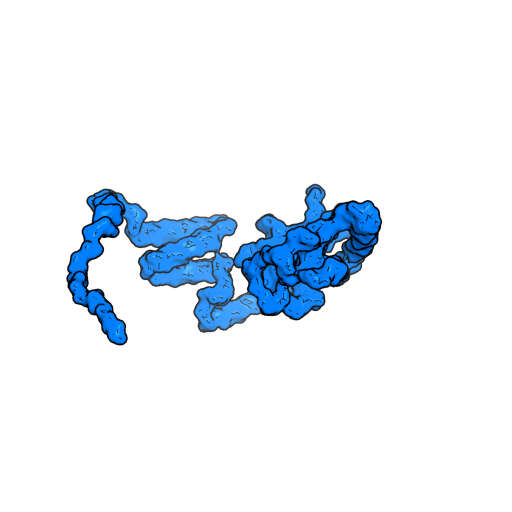441 1.00 82.19 158 VAL A CA 1
ATOM 1245 C C . VAL A 1 158 ? 3.520 -6.212 -5.460 1.00 82.19 158 VAL A C 1
ATOM 1247 O O . VAL A 1 158 ? 3.427 -7.348 -5.000 1.00 82.19 158 VAL A O 1
ATOM 1250 N N . ILE A 1 159 ? 4.483 -5.380 -5.082 1.00 82.12 159 ILE A N 1
ATOM 1251 C CA . ILE A 1 159 ? 5.413 -5.704 -3.997 1.00 82.12 159 ILE A CA 1
ATOM 1252 C C . ILE A 1 159 ? 4.661 -5.600 -2.674 1.00 82.12 159 ILE A C 1
ATOM 1254 O O . ILE A 1 159 ? 3.975 -4.606 -2.431 1.00 82.12 159 ILE A O 1
ATOM 1258 N N . LYS A 1 160 ? 4.798 -6.616 -1.822 1.00 87.69 160 LYS A N 1
ATOM 1259 C CA . LYS A 1 160 ? 4.208 -6.647 -0.479 1.00 87.69 160 LYS A CA 1
ATOM 1260 C C . LYS A 1 160 ? 5.305 -6.649 0.581 1.00 87.69 160 LYS A C 1
ATOM 1262 O O . LYS A 1 160 ? 6.336 -7.291 0.399 1.00 87.69 160 LYS A O 1
ATOM 1267 N N . PHE A 1 161 ? 5.046 -5.990 1.701 1.00 88.50 161 PHE A N 1
ATOM 1268 C CA . PHE A 1 161 ? 5.860 -6.049 2.907 1.00 88.50 161 PHE A CA 1
ATOM 1269 C C . PHE A 1 161 ? 4.984 -6.507 4.058 1.00 88.50 161 PHE A C 1
ATOM 1271 O O . PHE A 1 161 ? 3.898 -5.962 4.279 1.00 88.50 161 PHE A O 1
ATOM 1278 N N . SER A 1 162 ? 5.445 -7.514 4.786 1.00 88.12 162 SER A N 1
ATOM 1279 C CA . SER A 1 162 ? 4.690 -8.111 5.886 1.00 88.12 162 SER A CA 1
ATOM 1280 C C . SER A 1 162 ? 5.634 -8.542 7.010 1.00 88.12 162 SER A C 1
ATOM 1282 O O . SER A 1 162 ? 6.840 -8.676 6.773 1.00 88.12 162 SER A O 1
ATOM 1284 N N . PRO A 1 163 ? 5.126 -8.733 8.238 1.00 82.62 163 PRO A N 1
ATOM 1285 C CA . PRO A 1 163 ? 5.901 -9.328 9.320 1.00 82.62 163 PRO A CA 1
ATOM 1286 C C . PRO A 1 163 ? 6.485 -10.695 8.923 1.00 82.62 163 PRO A C 1
ATOM 1288 O O . PRO A 1 163 ? 5.939 -11.392 8.067 1.00 82.62 163 PRO A O 1
ATOM 1291 N N . ASN A 1 164 ? 7.618 -11.073 9.520 1.00 71.31 164 ASN A N 1
ATOM 1292 C CA . ASN A 1 164 ? 8.374 -12.272 9.123 1.00 71.31 164 ASN A CA 1
ATOM 1293 C C . ASN A 1 164 ? 7.608 -13.590 9.314 1.00 71.31 164 ASN A C 1
ATOM 1295 O O . ASN A 1 164 ? 7.897 -14.571 8.629 1.00 71.31 164 ASN A O 1
ATOM 1299 N N . ASP A 1 165 ? 6.662 -13.605 10.246 1.00 75.56 165 ASP A N 1
ATOM 1300 C CA . ASP A 1 165 ? 5.791 -14.722 10.601 1.00 75.56 165 ASP A CA 1
ATOM 1301 C C . ASP A 1 165 ? 4.561 -14.853 9.688 1.00 75.56 165 ASP A C 1
ATOM 1303 O O . ASP A 1 165 ? 3.834 -15.841 9.779 1.00 75.56 165 ASP A O 1
ATOM 1307 N N . VAL A 1 166 ? 4.345 -13.904 8.771 1.00 74.38 166 VAL A N 1
ATOM 1308 C CA . VAL A 1 166 ? 3.214 -13.907 7.837 1.00 74.38 166 VAL A CA 1
ATOM 1309 C C . VAL A 1 166 ? 3.651 -14.429 6.465 1.00 74.38 166 VAL A C 1
ATOM 1311 O O . VAL A 1 166 ? 4.604 -13.934 5.855 1.00 74.38 166 VAL A O 1
ATOM 1314 N N . ASP A 1 167 ? 2.933 -15.429 5.944 1.00 76.19 167 ASP A N 1
ATOM 1315 C CA . ASP A 1 167 ? 3.131 -15.912 4.574 1.00 76.19 167 ASP A CA 1
ATOM 1316 C C . ASP A 1 167 ? 2.689 -14.828 3.564 1.00 76.19 167 ASP A C 1
ATOM 1318 O O . ASP A 1 167 ? 1.570 -14.318 3.650 1.00 76.19 167 ASP A O 1
ATOM 1322 N N . PRO A 1 168 ? 3.534 -14.458 2.584 1.00 67.00 168 PRO A N 1
ATOM 1323 C CA . PRO A 1 168 ? 3.237 -13.387 1.627 1.00 67.00 168 PRO A CA 1
ATOM 1324 C C . PRO A 1 168 ? 2.043 -13.651 0.689 1.00 67.00 168 PRO A C 1
ATOM 1326 O O . PRO A 1 168 ? 1.520 -12.716 0.060 1.00 67.00 168 PRO A O 1
ATOM 1329 N N . ASN A 1 169 ? 1.629 -14.912 0.561 1.00 74.31 169 ASN A N 1
ATOM 1330 C CA . ASN A 1 169 ? 0.474 -15.324 -0.233 1.00 74.31 169 ASN A CA 1
ATOM 1331 C C . ASN A 1 169 ? -0.832 -15.266 0.559 1.00 74.31 169 ASN A C 1
ATOM 1333 O O . ASN A 1 169 ? -1.897 -15.366 -0.044 1.00 74.31 169 ASN A O 1
ATOM 1337 N N . VAL A 1 170 ? -0.766 -15.093 1.881 1.00 79.94 170 VAL A N 1
ATOM 1338 C CA . VAL A 1 170 ? -1.966 -14.963 2.704 1.00 79.94 170 VAL A CA 1
ATOM 1339 C C . VAL A 1 170 ? -2.695 -13.681 2.322 1.00 79.94 170 VAL A C 1
ATOM 1341 O O . VAL A 1 170 ? -2.109 -12.604 2.167 1.00 79.94 170 VAL A O 1
ATOM 1344 N N . GLU A 1 171 ? -3.997 -13.821 2.124 1.00 85.06 171 GLU A N 1
ATOM 1345 C CA . GLU A 1 171 ? -4.907 -12.701 1.956 1.00 85.06 171 GLU A CA 1
ATOM 1346 C C . GLU A 1 171 ? -5.425 -12.236 3.314 1.00 85.06 171 GLU A C 1
ATOM 1348 O O . GLU A 1 171 ? -5.391 -12.967 4.304 1.00 85.06 171 GLU A O 1
ATOM 1353 N N . TYR A 1 172 ? -5.899 -10.993 3.362 1.00 85.81 172 TYR A N 1
ATOM 1354 C CA . TYR A 1 172 ? -6.490 -10.461 4.579 1.00 85.81 172 TYR A CA 1
ATOM 1355 C C . TYR A 1 172 ? -7.719 -11.283 4.987 1.00 85.81 172 TYR A C 1
ATOM 1357 O O . TYR A 1 172 ? -8.615 -11.516 4.175 1.00 85.81 172 TYR A O 1
ATOM 1365 N N . VAL A 1 173 ? -7.781 -11.654 6.265 1.00 90.06 173 VAL A N 1
ATOM 1366 C CA . VAL A 1 173 ? -8.943 -12.297 6.882 1.00 90.06 173 VAL A CA 1
ATOM 1367 C C . VAL A 1 173 ? -9.544 -11.329 7.890 1.00 90.06 173 VAL A C 1
ATOM 1369 O O . VAL A 1 173 ? -8.831 -10.788 8.736 1.00 90.06 173 VAL A O 1
ATOM 1372 N N . LYS A 1 174 ? -10.859 -11.117 7.802 1.00 93.00 174 LYS A N 1
ATOM 1373 C CA . LYS A 1 174 ? -11.573 -10.201 8.693 1.00 93.00 174 LYS A CA 1
ATOM 1374 C C . LYS A 1 174 ? -11.348 -10.531 10.160 1.00 93.00 174 LYS A C 1
ATOM 1376 O O . LYS A 1 174 ? -11.277 -11.701 10.527 1.00 93.00 174 LYS A O 1
ATOM 1381 N N . PHE A 1 175 ? -11.314 -9.487 10.982 1.00 90.94 175 PHE A N 1
ATOM 1382 C CA . PHE A 1 175 ? -11.150 -9.567 12.437 1.00 90.94 175 PHE A CA 1
ATOM 1383 C C . PHE A 1 175 ? -9.824 -10.173 12.924 1.00 90.94 175 PHE A C 1
ATOM 1385 O O . PHE A 1 175 ? -9.624 -10.269 14.131 1.00 90.94 175 PHE A O 1
ATOM 1392 N N . ASN A 1 176 ? -8.893 -10.502 12.025 1.00 90.56 176 ASN A N 1
ATOM 1393 C CA . ASN A 1 176 ? -7.563 -10.973 12.389 1.00 90.56 176 ASN A CA 1
ATOM 1394 C C . ASN A 1 176 ? -6.540 -9.845 12.308 1.00 90.56 176 ASN A C 1
ATOM 1396 O O . ASN A 1 176 ? -6.605 -8.991 11.419 1.00 90.56 176 ASN A O 1
ATOM 1400 N N . ASN A 1 177 ? -5.559 -9.888 13.214 1.00 91.81 177 ASN A N 1
ATOM 1401 C CA . ASN A 1 177 ? -4.428 -8.969 13.181 1.00 91.81 177 ASN A CA 1
ATOM 1402 C C . ASN A 1 177 ? -3.765 -8.983 11.803 1.00 91.81 177 ASN A C 1
ATOM 1404 O O . ASN A 1 177 ? -3.499 -10.039 11.226 1.00 91.81 177 ASN A O 1
ATOM 1408 N N . TRP A 1 178 ? -3.499 -7.793 11.283 1.00 93.88 178 TRP A N 1
ATOM 1409 C CA . TRP A 1 178 ? -2.982 -7.613 9.943 1.00 93.88 178 TRP A CA 1
ATOM 1410 C C . TRP A 1 178 ? -2.059 -6.413 9.881 1.00 93.88 178 TRP A C 1
ATOM 1412 O O . TRP A 1 178 ? -2.366 -5.346 10.406 1.00 93.88 178 TRP A O 1
ATOM 1422 N N . PHE A 1 179 ? -0.947 -6.580 9.180 1.00 93.06 179 PHE A N 1
ATOM 1423 C CA . PHE A 1 179 ? -0.067 -5.489 8.811 1.00 93.06 179 PHE A CA 1
ATOM 1424 C C . PHE A 1 179 ? 0.473 -5.762 7.415 1.00 93.06 179 PHE A C 1
ATOM 1426 O O . PHE A 1 179 ? 1.069 -6.812 7.160 1.00 93.06 179 PHE A O 1
ATOM 1433 N N . ASN A 1 180 ? 0.273 -4.821 6.499 1.00 92.69 180 ASN A N 1
ATOM 1434 C CA . ASN A 1 180 ? 0.793 -4.943 5.148 1.00 92.69 180 ASN A CA 1
ATOM 1435 C C . ASN A 1 180 ? 1.109 -3.571 4.556 1.00 92.69 180 ASN A C 1
ATOM 1437 O O . ASN A 1 180 ? 0.298 -2.651 4.651 1.00 92.69 180 ASN A O 1
ATOM 1441 N N . VAL A 1 181 ? 2.258 -3.468 3.891 1.00 95.69 181 VAL A N 1
ATOM 1442 C CA . VAL A 1 181 ? 2.561 -2.365 2.977 1.00 95.69 181 VAL A CA 1
ATOM 1443 C C . VAL A 1 181 ? 2.602 -2.910 1.555 1.00 95.69 181 VAL A C 1
ATOM 1445 O O . VAL A 1 181 ? 3.294 -3.891 1.291 1.00 95.69 181 VAL A O 1
ATOM 1448 N N . LYS A 1 182 ? 1.891 -2.279 0.622 1.00 94.81 182 LYS A N 1
ATOM 1449 C CA . LYS A 1 182 ? 1.866 -2.677 -0.791 1.00 94.81 182 LYS A CA 1
ATOM 1450 C C . L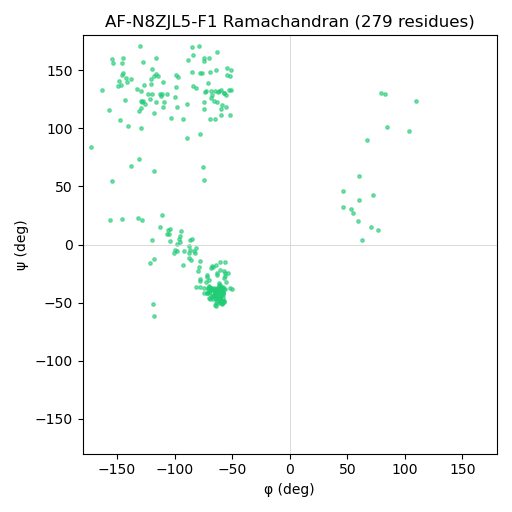YS A 1 182 ? 2.343 -1.544 -1.679 1.00 94.81 182 LYS A C 1
ATOM 1452 O O . LYS A 1 182 ? 1.991 -0.392 -1.450 1.00 94.81 182 LYS A O 1
ATOM 1457 N N . ILE A 1 183 ? 3.081 -1.889 -2.728 1.00 92.56 183 ILE A N 1
ATOM 1458 C CA . ILE A 1 183 ? 3.452 -0.978 -3.812 1.00 92.56 183 ILE A CA 1
ATOM 1459 C C . ILE A 1 183 ? 3.084 -1.658 -5.122 1.00 92.56 183 ILE A C 1
ATOM 1461 O O . ILE A 1 183 ? 3.609 -2.720 -5.446 1.00 92.56 183 ILE A O 1
ATOM 1465 N N . SER A 1 184 ? 2.167 -1.060 -5.866 1.00 89.75 184 SER A N 1
ATOM 1466 C CA . SER A 1 184 ? 1.728 -1.549 -7.168 1.00 89.75 184 SER A CA 1
ATOM 1467 C C . SER A 1 184 ? 2.455 -0.835 -8.298 1.00 89.75 184 SER A C 1
ATOM 1469 O O . SER A 1 184 ? 2.735 0.361 -8.214 1.00 89.75 184 SER A O 1
ATOM 1471 N N . ARG A 1 185 ? 2.739 -1.573 -9.365 1.00 83.81 185 ARG A N 1
ATOM 1472 C CA . ARG A 1 185 ? 3.366 -1.095 -10.594 1.00 83.81 185 ARG A CA 1
ATOM 1473 C C . ARG A 1 185 ? 2.321 -0.517 -11.538 1.00 83.81 185 ARG A C 1
ATOM 1475 O O . ARG A 1 185 ? 1.176 -0.978 -11.590 1.00 83.81 185 ARG A O 1
ATOM 1482 N N . LYS A 1 186 ? 2.713 0.481 -12.319 1.00 82.12 186 LYS A N 1
ATOM 1483 C CA . LYS A 1 186 ? 1.955 0.889 -13.497 1.00 82.12 186 LYS A CA 1
ATOM 1484 C C . LYS A 1 186 ? 2.106 -0.189 -14.568 1.00 82.12 186 LYS A C 1
ATOM 1486 O O . LYS A 1 186 ? 3.170 -0.774 -14.750 1.00 82.12 186 LYS A O 1
ATOM 1491 N N . GLU A 1 187 ? 1.014 -0.486 -15.258 1.00 76.94 187 GLU A N 1
ATOM 1492 C CA . GLU A 1 187 ? 1.004 -1.547 -16.259 1.00 76.94 187 GLU A CA 1
ATOM 1493 C C . GLU A 1 187 ? 2.064 -1.284 -17.336 1.00 76.94 187 GLU A C 1
ATOM 1495 O O . GLU A 1 187 ? 2.140 -0.181 -17.880 1.00 76.94 187 GLU A O 1
ATOM 1500 N N . ASN A 1 188 ? 2.881 -2.298 -17.625 1.00 73.00 188 ASN A N 1
ATOM 1501 C CA . ASN A 1 188 ? 3.926 -2.262 -18.651 1.00 73.00 188 ASN A CA 1
ATOM 1502 C C . ASN A 1 188 ? 5.014 -1.182 -18.463 1.00 73.00 188 ASN A C 1
ATOM 1504 O O . ASN A 1 188 ? 5.705 -0.858 -19.426 1.00 73.00 188 ASN A O 1
ATOM 1508 N N . THR A 1 189 ? 5.208 -0.639 -17.254 1.00 77.75 189 THR A N 1
ATOM 1509 C CA . THR A 1 189 ? 6.343 0.257 -16.945 1.00 77.75 189 THR A CA 1
ATOM 1510 C C . THR A 1 189 ? 7.071 -0.184 -15.677 1.00 77.75 189 THR A C 1
ATOM 1512 O O . THR A 1 189 ? 6.597 -1.074 -14.973 1.00 77.75 189 THR A O 1
ATOM 1515 N N . ASP A 1 190 ? 8.225 0.417 -15.384 1.00 75.81 190 ASP A N 1
ATOM 1516 C CA . ASP A 1 190 ? 8.931 0.225 -14.107 1.00 75.81 190 ASP A CA 1
ATOM 1517 C C . ASP A 1 190 ? 8.449 1.198 -13.023 1.00 75.81 190 ASP A C 1
ATOM 1519 O O . ASP A 1 190 ? 8.913 1.150 -11.884 1.00 75.81 190 ASP A O 1
ATOM 1523 N N . ASP A 1 191 ? 7.514 2.087 -13.355 1.00 81.62 191 ASP A N 1
ATOM 1524 C CA . ASP A 1 191 ? 7.010 3.094 -12.431 1.00 81.62 191 ASP A CA 1
ATOM 1525 C C . ASP A 1 191 ? 6.021 2.471 -11.451 1.00 81.62 191 ASP A C 1
ATOM 1527 O O . ASP A 1 191 ? 5.243 1.570 -11.783 1.00 81.62 191 ASP A O 1
ATOM 1531 N N . TRP A 1 192 ? 5.997 2.993 -10.232 1.00 90.69 192 TRP A N 1
ATOM 1532 C CA . TRP A 1 192 ? 4.919 2.681 -9.306 1.00 90.69 192 TRP A CA 1
ATOM 1533 C C . TRP A 1 192 ? 3.631 3.425 -9.704 1.00 90.69 192 TRP A C 1
ATOM 1535 O O . TRP A 1 192 ? 3.643 4.433 -10.412 1.00 90.69 192 TRP A O 1
ATOM 1545 N N . LYS A 1 193 ? 2.497 2.902 -9.246 1.00 90.00 193 LYS A N 1
ATOM 1546 C CA . LYS A 1 193 ? 1.152 3.436 -9.487 1.00 90.00 193 LYS A CA 1
ATOM 1547 C C . LYS A 1 193 ? 0.469 3.837 -8.187 1.00 90.00 193 LYS A C 1
ATOM 1549 O O . LYS A 1 193 ? -0.072 4.935 -8.094 1.00 90.00 193 LYS A O 1
ATOM 1554 N N . ALA A 1 194 ? 0.457 2.928 -7.218 1.00 94.69 194 ALA A N 1
ATOM 1555 C CA . ALA A 1 194 ? -0.172 3.145 -5.923 1.00 94.69 194 ALA A CA 1
ATOM 1556 C C . ALA A 1 194 ? 0.593 2.441 -4.807 1.00 94.69 194 ALA A C 1
ATOM 1558 O O . ALA A 1 194 ? 1.129 1.351 -5.002 1.00 94.69 194 ALA A O 1
ATOM 1559 N N . PHE A 1 195 ? 0.587 3.067 -3.644 1.00 97.44 195 PHE A N 1
ATOM 1560 C CA . PHE A 1 195 ? 1.167 2.634 -2.390 1.00 97.44 195 PHE A CA 1
ATOM 1561 C C . PHE A 1 195 ? 0.054 2.549 -1.346 1.00 97.44 195 PHE A C 1
ATOM 1563 O O . PHE A 1 195 ? -0.778 3.450 -1.279 1.00 97.44 195 PHE A O 1
ATOM 1570 N N . SER A 1 196 ? 0.044 1.514 -0.510 1.00 97.94 196 SER A N 1
ATOM 1571 C CA . SER A 1 196 ? -0.902 1.434 0.604 1.00 97.94 196 SER A CA 1
ATOM 1572 C C . SER A 1 196 ? -0.280 0.839 1.856 1.00 97.94 196 SER A C 1
ATOM 1574 O O . SER A 1 196 ? 0.457 -0.141 1.764 1.00 97.94 196 SER A O 1
ATOM 1576 N N . VAL A 1 197 ? -0.669 1.353 3.017 1.00 98.19 197 VAL A N 1
ATOM 1577 C CA . VAL A 1 197 ? -0.453 0.730 4.327 1.00 98.19 197 VAL A CA 1
ATOM 1578 C C . VAL A 1 197 ? -1.808 0.303 4.863 1.00 98.19 197 VAL A C 1
ATOM 1580 O O . VAL A 1 197 ? -2.705 1.135 4.928 1.00 98.19 197 VAL A O 1
ATOM 1583 N N . SER A 1 198 ? -1.947 -0.955 5.273 1.00 97.50 198 SER A N 1
ATOM 1584 C CA . SER A 1 198 ? -3.172 -1.481 5.881 1.00 97.50 198 SER A CA 1
ATOM 1585 C C . SER A 1 198 ? -2.845 -2.159 7.206 1.00 97.50 198 SER A C 1
ATOM 1587 O O . SER A 1 198 ? -2.043 -3.097 7.230 1.00 97.50 198 SER A O 1
ATOM 1589 N N . VAL A 1 199 ? -3.482 -1.708 8.289 1.00 97.62 199 VAL A N 1
ATOM 1590 C CA . VAL A 1 199 ? -3.282 -2.242 9.642 1.00 97.62 199 VAL A CA 1
ATOM 1591 C C . VAL 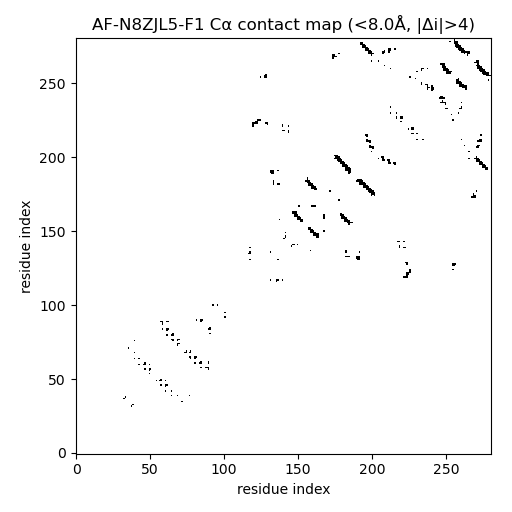A 1 199 ? -4.617 -2.590 10.285 1.00 97.62 199 VAL A C 1
ATOM 1593 O O . VAL A 1 199 ? -5.552 -1.794 10.281 1.00 97.62 199 VAL A O 1
ATOM 1596 N N . TYR A 1 200 ? -4.693 -3.784 10.860 1.00 96.81 200 TYR A N 1
ATOM 1597 C CA . TYR A 1 200 ? -5.781 -4.202 11.731 1.00 96.81 200 TYR A CA 1
ATOM 1598 C C . TYR A 1 200 ? -5.188 -4.765 13.017 1.00 96.81 200 TYR A C 1
ATOM 1600 O O . TYR A 1 200 ? -4.401 -5.709 12.982 1.00 96.81 200 TYR A O 1
ATOM 1608 N N . ASN A 1 201 ? -5.578 -4.202 14.149 1.00 96.06 201 ASN A N 1
ATOM 1609 C CA . ASN A 1 201 ? -5.314 -4.738 15.470 1.00 96.06 201 ASN A CA 1
ATOM 1610 C C . ASN A 1 201 ? -6.660 -5.036 16.113 1.00 96.06 201 ASN A C 1
ATOM 1612 O O . ASN A 1 201 ? -7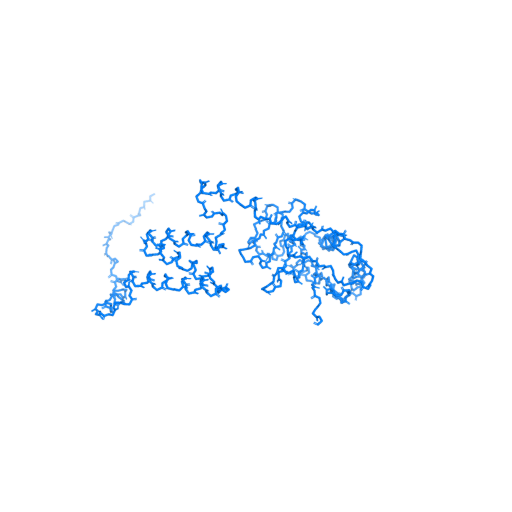.398 -4.114 16.427 1.00 96.06 201 ASN A O 1
ATOM 1616 N N . GLN A 1 202 ? -6.956 -6.314 16.335 1.00 94.44 202 GLN A N 1
ATOM 1617 C CA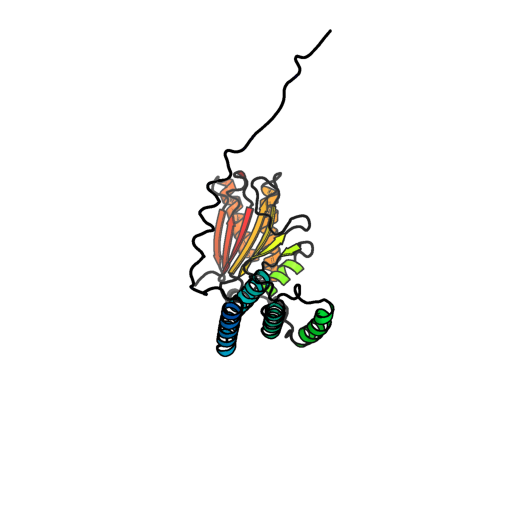 . GLN A 1 202 ? -8.244 -6.775 16.856 1.00 94.44 202 GLN A CA 1
ATOM 1618 C C . GLN A 1 202 ? -8.622 -6.160 18.212 1.00 94.44 202 GLN A C 1
ATOM 1620 O O . GLN A 1 202 ? -9.797 -6.127 18.565 1.00 94.44 202 GLN A O 1
ATOM 1625 N N . ASN A 1 203 ? -7.632 -5.690 18.973 1.00 93.94 203 ASN A N 1
ATOM 1626 C CA . ASN A 1 203 ? -7.830 -5.175 20.318 1.00 93.94 203 ASN A CA 1
ATOM 1627 C C . ASN A 1 203 ? -8.049 -3.659 20.345 1.00 93.94 203 ASN A C 1
ATOM 1629 O O . ASN A 1 203 ? -8.504 -3.143 21.363 1.00 93.94 203 ASN A O 1
ATOM 1633 N N . SER A 1 204 ? -7.695 -2.928 19.279 1.00 97.25 204 SER A N 1
ATOM 1634 C CA . SER A 1 204 ? -7.696 -1.468 19.326 1.00 97.25 204 SER A CA 1
ATOM 1635 C C . SER A 1 204 ? -7.815 -0.811 17.950 1.00 97.25 204 SER A C 1
ATOM 1637 O O . SER A 1 204 ? -6.917 -0.859 17.099 1.00 97.25 204 SER A O 1
ATOM 1639 N N . TYR A 1 205 ? -8.933 -0.103 17.789 1.00 96.31 205 TYR A N 1
ATOM 1640 C CA . TYR A 1 205 ? -9.184 0.791 16.666 1.00 96.31 205 TYR A CA 1
ATOM 1641 C C . TYR A 1 205 ? -8.132 1.898 16.582 1.00 96.31 205 TYR A C 1
ATOM 1643 O O . TYR A 1 205 ? -7.527 2.116 15.534 1.00 96.31 205 TYR A O 1
ATOM 1651 N N . GLU A 1 206 ? -7.868 2.553 17.713 1.00 96.81 206 GLU A N 1
ATOM 1652 C CA . GLU A 1 206 ? -6.927 3.667 17.783 1.00 96.81 206 GLU A CA 1
ATOM 1653 C C . GLU A 1 206 ? -5.497 3.220 17.475 1.00 96.81 206 GLU A C 1
ATOM 1655 O O . GLU A 1 206 ? -4.795 3.895 16.727 1.00 96.81 206 GLU A O 1
ATOM 1660 N N . GLU A 1 207 ? -5.072 2.043 17.946 1.00 97.06 207 GLU A N 1
ATOM 1661 C CA . GLU A 1 207 ? -3.756 1.503 17.577 1.00 97.06 207 GLU A CA 1
ATOM 1662 C C . GLU A 1 207 ? -3.674 1.190 16.080 1.00 97.06 207 GLU A C 1
ATOM 1664 O O . GLU A 1 207 ? -2.650 1.476 15.458 1.00 97.06 207 GLU A O 1
ATOM 1669 N N . SER A 1 208 ? -4.746 0.659 15.480 1.00 97.25 208 SER A N 1
ATOM 1670 C CA . SER A 1 208 ? -4.810 0.413 14.032 1.00 97.25 208 SER A CA 1
ATOM 1671 C C . SER A 1 208 ? -4.666 1.715 13.241 1.00 97.25 208 SER A C 1
ATOM 1673 O O . SER A 1 208 ? -3.857 1.795 12.315 1.00 97.25 208 SER A O 1
ATOM 1675 N N . LYS A 1 209 ? -5.405 2.754 13.651 1.00 97.06 209 LYS A N 1
ATOM 1676 C CA . LYS A 1 209 ? -5.413 4.085 13.032 1.00 97.06 209 LYS A CA 1
ATOM 1677 C C . LYS A 1 209 ? -4.054 4.771 13.145 1.00 97.06 209 LYS A C 1
ATOM 1679 O O . LYS A 1 209 ? -3.454 5.142 12.135 1.00 97.06 209 LYS A O 1
ATOM 1684 N N . VAL A 1 210 ? -3.521 4.859 14.363 1.00 95.81 210 VAL A N 1
ATOM 1685 C CA . VAL A 1 210 ? -2.211 5.459 14.645 1.00 95.81 210 VAL A CA 1
ATOM 1686 C C . VAL A 1 210 ? -1.100 4.714 13.905 1.00 95.81 210 VAL A C 1
ATOM 1688 O O . VAL A 1 210 ? -0.237 5.355 13.306 1.00 95.81 210 VAL A O 1
ATOM 1691 N N . SER A 1 211 ? -1.120 3.378 13.906 1.00 96.19 211 SER A N 1
ATOM 1692 C CA . SER A 1 211 ? -0.106 2.569 13.226 1.00 96.19 211 SER A CA 1
ATOM 1693 C C . SER A 1 211 ? -0.145 2.767 11.710 1.00 96.19 211 SER A C 1
ATOM 1695 O O . SER A 1 211 ? 0.878 3.132 11.129 1.00 96.19 211 SER A O 1
ATOM 1697 N N . ALA A 1 212 ? -1.313 2.623 11.072 1.00 97.50 212 ALA A N 1
ATOM 1698 C CA . ALA A 1 212 ? -1.443 2.780 9.624 1.00 97.50 212 ALA A CA 1
ATOM 1699 C C . ALA A 1 212 ? -0.988 4.169 9.156 1.00 97.50 212 ALA A C 1
ATOM 1701 O O . ALA A 1 212 ? -0.183 4.291 8.227 1.00 97.50 212 ALA A O 1
ATOM 1702 N N . PHE A 1 213 ? -1.461 5.224 9.824 1.00 97.25 213 PHE A N 1
ATOM 1703 C CA . PHE A 1 213 ? -1.181 6.596 9.413 1.00 97.25 213 PHE A CA 1
ATOM 1704 C C . PHE A 1 213 ? 0.271 6.998 9.692 1.00 97.25 213 PHE A C 1
ATOM 1706 O O . PHE A 1 213 ? 0.913 7.590 8.824 1.00 97.25 213 PHE A O 1
ATOM 1713 N N . ASN A 1 214 ? 0.846 6.629 10.843 1.00 95.88 214 ASN A N 1
ATOM 1714 C CA . ASN A 1 214 ? 2.252 6.933 11.132 1.00 95.88 214 ASN A CA 1
ATOM 1715 C C . ASN A 1 214 ? 3.215 6.156 10.236 1.00 95.88 214 ASN A C 1
ATOM 1717 O O . ASN A 1 214 ? 4.210 6.728 9.792 1.00 95.88 214 ASN A O 1
ATOM 1721 N N . THR A 1 215 ? 2.916 4.895 9.918 1.00 96.31 215 THR A N 1
ATOM 1722 C CA . THR A 1 215 ? 3.709 4.129 8.952 1.00 96.31 215 THR A CA 1
ATOM 1723 C C . THR A 1 215 ? 3.673 4.767 7.570 1.00 96.31 215 THR A C 1
ATOM 1725 O O . THR A 1 215 ? 4.716 4.892 6.927 1.00 96.31 215 THR A O 1
ATOM 1728 N N . CYS A 1 216 ? 2.502 5.241 7.139 1.00 97.25 216 CYS A N 1
ATOM 1729 C CA . CYS A 1 216 ? 2.362 5.975 5.887 1.00 97.25 216 CYS A CA 1
ATOM 1730 C C . CYS A 1 216 ? 3.243 7.235 5.875 1.00 97.25 216 CYS A C 1
ATOM 1732 O O . CYS A 1 216 ? 4.055 7.408 4.968 1.00 97.25 216 CYS A O 1
ATOM 1734 N N . LYS A 1 217 ? 3.160 8.066 6.925 1.00 96.50 217 LYS A N 1
ATOM 1735 C CA . LYS A 1 217 ? 3.981 9.280 7.061 1.00 96.50 217 LYS A CA 1
ATOM 1736 C C . LYS A 1 217 ? 5.472 8.983 7.035 1.00 96.50 217 LYS A C 1
ATOM 1738 O O . LYS A 1 217 ? 6.192 9.609 6.269 1.00 96.50 217 LYS A O 1
ATOM 1743 N N . LEU A 1 218 ? 5.926 8.008 7.820 1.00 94.88 218 LEU A N 1
ATOM 1744 C CA . LEU A 1 218 ? 7.351 7.712 7.954 1.00 94.88 218 LEU A CA 1
ATOM 1745 C C . LEU A 1 218 ? 7.976 7.245 6.631 1.00 94.88 218 LEU A C 1
ATOM 1747 O O . LEU A 1 218 ? 9.111 7.599 6.321 1.00 94.88 218 LEU A O 1
ATOM 1751 N N . ILE A 1 219 ? 7.246 6.468 5.828 1.00 95.88 219 ILE A N 1
ATOM 1752 C CA . ILE A 1 219 ? 7.715 6.069 4.494 1.00 95.88 219 ILE A CA 1
ATOM 1753 C C . ILE A 1 219 ? 7.800 7.293 3.580 1.00 95.88 219 ILE A C 1
ATOM 1755 O O . ILE A 1 219 ? 8.820 7.505 2.927 1.00 95.88 219 ILE A O 1
ATOM 1759 N N . TRP A 1 220 ? 6.760 8.127 3.563 1.00 95.69 220 TRP A N 1
ATOM 1760 C CA . TRP A 1 220 ? 6.701 9.289 2.678 1.00 95.69 220 TRP A CA 1
ATOM 1761 C C . TRP A 1 220 ? 7.645 10.426 3.072 1.00 95.69 220 TRP A C 1
ATOM 1763 O O . TRP A 1 220 ? 8.143 11.116 2.184 1.00 95.69 220 TRP A O 1
ATOM 1773 N N . ASP A 1 221 ? 8.010 10.537 4.350 1.00 93.06 221 ASP A N 1
ATOM 1774 C CA . ASP A 1 221 ? 9.085 11.412 4.829 1.00 93.06 221 ASP A CA 1
ATOM 1775 C C . ASP A 1 221 ? 10.423 11.125 4.143 1.00 93.06 221 ASP A C 1
ATOM 1777 O O . ASP A 1 221 ? 11.245 12.028 4.029 1.00 93.06 221 ASP A O 1
ATOM 1781 N N . ASN A 1 222 ? 10.640 9.892 3.672 1.00 92.38 222 ASN A N 1
ATOM 1782 C CA . ASN A 1 222 ? 11.848 9.470 2.960 1.00 92.38 222 ASN A CA 1
ATOM 1783 C C . ASN A 1 222 ? 11.699 9.534 1.426 1.00 92.38 222 ASN A C 1
ATOM 1785 O O . ASN A 1 222 ? 12.617 9.160 0.696 1.00 92.38 222 ASN A O 1
ATOM 1789 N N . ILE A 1 223 ? 10.548 9.992 0.920 1.00 94.38 223 ILE A N 1
ATOM 1790 C CA . ILE A 1 223 ? 10.231 10.057 -0.513 1.00 94.38 223 ILE A CA 1
ATOM 1791 C C . ILE A 1 223 ? 10.011 11.505 -0.940 1.00 94.38 223 ILE A C 1
ATOM 1793 O O . ILE A 1 223 ? 10.756 12.008 -1.780 1.00 94.38 223 ILE A O 1
ATOM 1797 N N . ASP A 1 224 ? 9.016 12.174 -0.362 1.00 94.62 224 ASP A N 1
ATOM 1798 C CA . ASP A 1 224 ? 8.576 13.519 -0.734 1.00 94.62 224 ASP A CA 1
ATOM 1799 C C . ASP A 1 224 ? 8.072 14.247 0.521 1.00 94.62 224 ASP A C 1
ATOM 1801 O O . ASP A 1 224 ? 6.992 13.960 1.041 1.00 94.62 224 ASP A O 1
ATOM 1805 N N . ASN A 1 225 ? 8.859 15.212 1.012 1.00 92.94 225 ASN A N 1
ATOM 1806 C CA . ASN A 1 225 ? 8.597 15.930 2.268 1.00 92.94 225 ASN A CA 1
ATOM 1807 C C . ASN A 1 225 ? 7.270 16.706 2.277 1.00 92.94 225 ASN A C 1
ATOM 1809 O O . ASN A 1 225 ? 6.810 17.114 3.342 1.00 92.94 225 ASN A O 1
ATOM 1813 N N . ARG A 1 226 ? 6.653 16.929 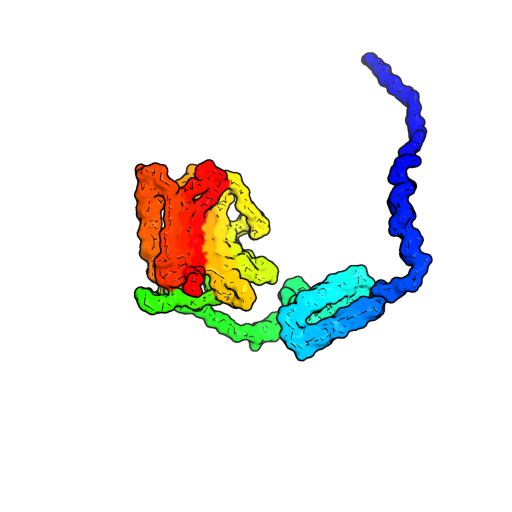1.113 1.00 94.38 226 ARG A N 1
ATOM 1814 C CA . ARG A 1 226 ? 5.376 17.642 0.996 1.00 94.38 226 ARG A CA 1
ATOM 1815 C C . ARG A 1 226 ? 4.181 16.768 1.352 1.00 94.38 226 ARG A C 1
ATOM 1817 O O . ARG A 1 226 ? 3.123 17.301 1.646 1.00 94.38 226 ARG A O 1
ATOM 1824 N N . VAL A 1 227 ? 4.331 15.443 1.333 1.00 95.38 227 VAL A N 1
ATOM 1825 C CA . VAL A 1 227 ? 3.215 14.510 1.555 1.00 95.38 227 VAL A CA 1
ATOM 1826 C C . VAL A 1 227 ? 2.860 14.387 3.038 1.00 95.38 227 VAL A C 1
ATOM 1828 O O . VAL A 1 227 ? 1.693 14.219 3.380 1.00 95.38 227 VAL A O 1
ATOM 1831 N N . ARG A 1 228 ? 3.834 14.518 3.944 1.00 94.88 228 ARG A N 1
ATOM 1832 C CA . ARG A 1 228 ? 3.593 14.395 5.389 1.00 94.88 228 ARG A CA 1
ATOM 1833 C C . ARG A 1 228 ? 2.590 15.434 5.928 1.00 94.88 228 ARG A C 1
ATOM 1835 O O . ARG A 1 228 ? 1.637 14.997 6.572 1.00 94.88 228 ARG A O 1
ATOM 1842 N N . PRO A 1 229 ? 2.721 16.750 5.646 1.00 95.62 229 PRO A N 1
ATOM 1843 C CA . PRO A 1 229 ? 1.712 17.735 6.048 1.00 95.62 229 PRO A CA 1
ATOM 1844 C C . PRO A 1 229 ? 0.307 17.415 5.526 1.00 95.62 229 PRO A C 1
ATOM 1846 O O . PRO A 1 229 ? -0.670 17.573 6.251 1.00 95.62 229 PRO A O 1
ATOM 1849 N N . GLU A 1 230 ? 0.210 16.907 4.295 1.00 96.38 230 GLU A N 1
ATOM 1850 C CA . GLU A 1 230 ? -1.068 16.521 3.692 1.00 96.38 230 GLU A CA 1
ATOM 1851 C C . GLU A 1 230 ? -1.716 15.354 4.446 1.00 96.38 230 GLU A C 1
ATOM 1853 O O . GLU A 1 230 ? -2.917 15.380 4.704 1.00 96.38 230 GLU A O 1
ATOM 1858 N N . ILE A 1 231 ? -0.933 14.351 4.859 1.00 97.44 231 ILE A N 1
ATOM 1859 C CA . ILE A 1 231 ? -1.436 13.263 5.708 1.00 97.44 231 ILE A CA 1
ATOM 1860 C C . ILE A 1 231 ? -1.867 13.808 7.077 1.00 97.44 231 ILE A C 1
ATOM 1862 O O . ILE A 1 231 ? -2.951 13.465 7.540 1.00 97.44 231 ILE A O 1
ATOM 1866 N N . ASP A 1 232 ? -1.063 14.660 7.721 1.00 97.56 232 ASP A N 1
ATOM 1867 C CA . ASP A 1 232 ? -1.394 15.230 9.038 1.00 97.56 232 ASP A CA 1
ATOM 1868 C C . ASP A 1 232 ? -2.717 16.022 9.009 1.00 97.56 232 ASP A C 1
ATOM 1870 O O . ASP A 1 232 ? -3.510 15.946 9.950 1.00 97.56 232 ASP A O 1
ATOM 1874 N N . ASP A 1 233 ? -3.003 16.738 7.921 1.00 97.56 233 ASP A N 1
ATOM 1875 C CA . ASP A 1 233 ? -4.277 17.438 7.753 1.00 97.56 233 ASP A CA 1
ATOM 1876 C C . ASP A 1 233 ? -5.454 16.490 7.511 1.00 97.56 233 ASP A C 1
ATOM 1878 O O . ASP A 1 233 ? -6.539 16.717 8.056 1.00 97.56 233 ASP A O 1
ATOM 1882 N N . LEU A 1 234 ? -5.262 15.408 6.751 1.00 97.75 234 LEU A N 1
ATOM 1883 C CA . LEU A 1 234 ? -6.293 14.381 6.599 1.00 97.75 234 LEU A CA 1
ATOM 1884 C C . LEU A 1 234 ? -6.587 13.661 7.922 1.00 97.75 234 LEU A C 1
ATOM 1886 O O . LEU A 1 234 ? -7.755 13.416 8.211 1.00 97.75 234 LEU A O 1
ATOM 1890 N N . ILE A 1 235 ? -5.579 13.386 8.759 1.00 97.62 235 ILE A N 1
ATOM 1891 C CA . ILE A 1 235 ? -5.776 12.780 10.089 1.00 97.62 235 ILE A CA 1
ATOM 1892 C C . ILE A 1 235 ? -6.720 13.645 10.932 1.00 97.62 235 ILE A C 1
ATOM 1894 O O . ILE A 1 235 ? -7.723 13.142 11.434 1.00 97.62 235 ILE A O 1
ATOM 1898 N N . LYS A 1 236 ? -6.469 14.959 11.014 1.00 97.44 236 LYS A N 1
ATOM 1899 C CA . LYS A 1 236 ? -7.349 15.890 11.748 1.00 97.44 236 LYS A CA 1
ATOM 1900 C C . LYS A 1 236 ? -8.783 15.868 11.214 1.00 97.44 236 LYS A C 1
ATOM 1902 O O . LYS A 1 236 ? -9.731 15.993 11.984 1.00 97.44 236 LYS A O 1
ATOM 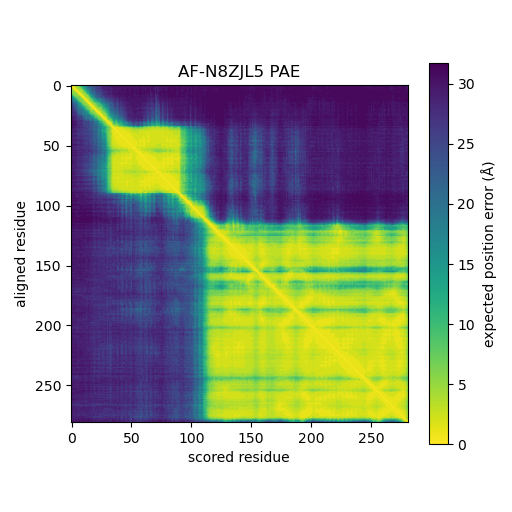1907 N N . ARG A 1 237 ? -8.966 15.727 9.893 1.00 97.00 237 ARG A N 1
ATOM 1908 C CA . ARG A 1 237 ? -10.305 15.619 9.287 1.00 97.00 237 ARG A CA 1
ATOM 1909 C C . ARG A 1 237 ? -10.999 14.323 9.686 1.00 97.00 237 ARG A C 1
ATOM 1911 O O . ARG A 1 237 ? -12.165 14.391 10.051 1.00 97.00 237 ARG A O 1
ATOM 1918 N N . VAL A 1 238 ? -10.295 13.188 9.664 1.00 96.50 238 VAL A N 1
ATOM 1919 C CA . VAL A 1 238 ? -10.832 11.903 10.147 1.00 96.50 238 VAL A CA 1
ATOM 1920 C C . VAL A 1 238 ? -11.272 12.028 11.604 1.00 96.50 238 VAL A C 1
ATOM 1922 O O . VAL A 1 238 ? -12.413 11.703 11.913 1.00 96.50 238 VAL A O 1
ATOM 1925 N N . GLU A 1 239 ? -10.424 12.580 12.473 1.00 95.94 239 GLU A N 1
ATOM 1926 C CA . GLU A 1 239 ? -10.743 12.780 13.894 1.00 95.94 239 GLU A CA 1
ATOM 1927 C C . GLU A 1 239 ? -11.971 13.675 14.109 1.00 95.94 239 GLU A C 1
ATOM 1929 O O . GLU A 1 239 ? -12.761 13.451 15.025 1.00 95.94 239 GLU A O 1
ATOM 1934 N N . ASN A 1 240 ? -12.144 14.707 13.282 1.00 96.62 240 ASN A N 1
ATOM 1935 C CA . ASN A 1 240 ? -13.324 15.566 13.350 1.00 96.62 240 ASN A CA 1
ATOM 1936 C C . ASN A 1 240 ? -14.576 14.844 12.838 1.00 96.62 240 ASN A C 1
ATOM 1938 O O . ASN A 1 240 ? -15.614 14.910 13.487 1.00 96.62 240 ASN A O 1
ATOM 1942 N N . TYR A 1 241 ? -14.476 14.092 11.739 1.00 95.75 241 TYR A N 1
ATOM 1943 C CA . TYR A 1 241 ? -15.591 13.287 11.235 1.00 95.75 241 TYR A CA 1
ATOM 1944 C C . TYR A 1 241 ? -16.062 12.260 12.261 1.00 95.75 241 TYR A C 1
ATOM 1946 O O . TYR A 1 241 ? -17.264 12.102 12.441 1.00 95.75 241 TYR A O 1
ATOM 1954 N N . GLU A 1 242 ? -15.141 11.617 12.975 1.00 94.12 242 GLU A N 1
ATOM 1955 C CA . GLU A 1 242 ? -15.475 10.691 14.059 1.00 94.12 242 GLU A CA 1
ATOM 1956 C C . GLU A 1 242 ? -16.239 11.382 15.194 1.00 94.12 242 GLU A C 1
ATOM 1958 O O . GLU A 1 242 ? -17.263 10.867 15.646 1.00 94.12 242 GLU A O 1
ATOM 1963 N N . LYS A 1 243 ? -15.779 12.563 15.632 1.00 94.88 243 LYS A N 1
ATOM 1964 C CA . LYS A 1 243 ? -16.454 13.356 16.678 1.00 94.88 243 LYS A CA 1
ATOM 1965 C C . LYS A 1 243 ? -17.863 13.775 16.263 1.00 94.88 243 LYS A C 1
ATOM 1967 O O . LYS A 1 243 ? -18.761 13.790 17.101 1.00 94.88 243 LYS A O 1
ATOM 1972 N N . ASP A 1 244 ? -18.053 14.054 14.978 1.00 94.94 244 ASP A N 1
ATOM 1973 C CA . ASP A 1 244 ? -19.329 14.477 14.403 1.00 94.94 244 ASP A CA 1
ATOM 1974 C C . ASP A 1 244 ? -20.232 13.290 13.998 1.00 94.94 244 ASP A C 1
ATOM 1976 O O . ASP A 1 244 ? -21.296 13.488 13.409 1.00 94.94 244 ASP A O 1
ATOM 1980 N N . GLY A 1 245 ? -19.827 12.042 14.278 1.00 90.12 245 GLY A N 1
ATOM 1981 C CA . GLY A 1 245 ? -20.584 10.831 13.927 1.00 90.12 245 GLY A CA 1
ATOM 1982 C C . GLY A 1 245 ? -20.626 10.516 12.424 1.00 90.12 245 GLY A C 1
ATOM 1983 O O . GLY A 1 245 ? -21.455 9.725 11.972 1.00 90.12 245 GLY A O 1
ATOM 1984 N N . SER A 1 246 ? -19.750 11.141 11.639 1.00 93.81 246 SER A N 1
ATOM 1985 C CA . SER A 1 246 ? -19.571 10.905 10.206 1.00 93.81 246 SER A CA 1
ATOM 1986 C C . SER A 1 246 ? -18.621 9.732 9.934 1.00 93.81 246 SER A C 1
ATOM 1988 O O . SER A 1 246 ? -17.959 9.207 10.829 1.00 93.81 246 SER A O 1
ATOM 1990 N N . LYS A 1 247 ? -18.539 9.295 8.669 1.00 93.44 247 LYS A N 1
ATOM 1991 C CA . LYS A 1 247 ? -17.611 8.226 8.268 1.00 93.44 247 LYS A CA 1
ATOM 1992 C C . LYS A 1 247 ? -16.160 8.654 8.505 1.00 93.44 247 LYS A C 1
ATOM 1994 O O . LYS A 1 247 ? -15.748 9.709 8.029 1.00 93.44 247 LYS A O 1
ATOM 1999 N N . ALA A 1 248 ? -15.379 7.788 9.150 1.00 95.88 248 ALA A N 1
ATOM 2000 C CA . ALA A 1 248 ? -13.947 7.964 9.398 1.00 95.88 248 ALA A CA 1
ATOM 2001 C C . ALA A 1 248 ? -13.103 7.739 8.123 1.00 95.88 248 ALA A C 1
ATOM 2003 O O . ALA A 1 248 ? -12.230 6.877 8.078 1.00 95.88 248 ALA A O 1
ATOM 2004 N N . MET A 1 249 ? -13.408 8.477 7.055 1.00 96.56 249 MET A N 1
ATOM 2005 C CA . MET A 1 249 ? -12.745 8.391 5.756 1.00 96.56 249 MET A CA 1
ATOM 2006 C C . MET A 1 249 ? -12.600 9.789 5.157 1.00 96.56 249 MET A C 1
ATOM 2008 O O . MET A 1 249 ? -13.516 10.608 5.228 1.00 96.56 249 MET A O 1
ATOM 2012 N N . THR A 1 250 ? -11.464 10.067 4.528 1.00 97.62 250 THR A N 1
ATOM 2013 C CA . THR A 1 250 ? -11.243 11.311 3.791 1.00 97.62 250 THR A CA 1
ATOM 2014 C C . THR A 1 250 ? -10.217 11.110 2.682 1.00 97.62 250 THR A C 1
ATOM 2016 O O . THR A 1 250 ? -9.369 10.222 2.752 1.00 97.62 250 THR A O 1
ATOM 2019 N N . GLN A 1 251 ? -10.273 11.959 1.661 1.00 96.12 251 GLN A N 1
ATOM 2020 C CA . GLN A 1 251 ? -9.350 11.919 0.535 1.00 96.12 251 GLN A CA 1
ATOM 2021 C C . GLN A 1 251 ? -9.055 13.324 0.017 1.00 96.12 251 GLN A C 1
ATOM 2023 O O . GLN A 1 251 ? -9.868 14.241 0.169 1.00 96.12 251 GLN A O 1
ATOM 2028 N N . GLN A 1 252 ? -7.916 13.491 -0.647 1.00 96.00 252 GLN A N 1
ATOM 2029 C CA . GLN A 1 252 ? -7.604 14.703 -1.394 1.00 96.00 252 GLN A CA 1
ATOM 2030 C C . GLN A 1 252 ? -6.604 14.458 -2.521 1.00 96.00 252 GLN A C 1
ATOM 2032 O O . GLN A 1 252 ? -5.839 13.497 -2.505 1.00 96.00 252 GLN A O 1
ATOM 2037 N N . ILE A 1 253 ? -6.589 15.385 -3.480 1.00 94.94 253 ILE A N 1
ATOM 2038 C CA . ILE A 1 253 ? -5.583 15.445 -4.539 1.00 94.94 253 ILE A CA 1
ATOM 2039 C C . ILE A 1 253 ? -4.690 16.662 -4.304 1.00 94.94 253 ILE A C 1
ATOM 2041 O O . ILE A 1 253 ? -5.160 17.810 -4.308 1.00 94.94 253 ILE A O 1
ATOM 2045 N N . ARG A 1 254 ? -3.397 16.411 -4.087 1.00 92.56 254 ARG A N 1
ATOM 2046 C CA . ARG A 1 254 ? -2.376 17.431 -3.820 1.00 92.56 254 ARG A CA 1
ATOM 2047 C C . ARG A 1 254 ? -1.028 16.987 -4.363 1.00 92.56 254 ARG A C 1
ATOM 2049 O O . ARG A 1 254 ? -0.674 15.819 -4.282 1.00 92.56 254 ARG A O 1
ATOM 2056 N N . GLN A 1 255 ? -0.284 17.928 -4.941 1.00 88.88 255 GLN A N 1
ATOM 2057 C CA . GLN A 1 255 ? 1.067 17.698 -5.464 1.00 88.88 255 GLN A CA 1
ATOM 2058 C C . GLN A 1 255 ? 1.195 16.532 -6.452 1.00 88.88 255 GLN A C 1
ATOM 2060 O O . GLN A 1 255 ? 2.248 15.918 -6.535 1.00 88.88 255 GLN A O 1
ATOM 2065 N N . GLY A 1 256 ? 0.136 16.241 -7.219 1.00 90.38 256 GLY A N 1
ATOM 2066 C CA . GLY A 1 256 ? 0.092 15.120 -8.167 1.00 90.38 256 GLY A CA 1
ATOM 2067 C C . GLY A 1 256 ? -0.110 13.747 -7.518 1.00 90.38 256 GLY A C 1
ATOM 2068 O O . GLY A 1 256 ? 0.039 12.728 -8.193 1.00 90.38 256 GLY A O 1
ATOM 2069 N N . TYR A 1 257 ? -0.470 13.716 -6.235 1.00 95.19 257 TYR A N 1
ATOM 2070 C CA . TYR A 1 257 ? -0.875 12.515 -5.520 1.00 95.19 257 TYR A CA 1
ATOM 2071 C C . TYR A 1 257 ? -2.364 12.554 -5.193 1.00 95.19 257 TYR A C 1
ATOM 2073 O O . TYR A 1 257 ? -2.892 13.582 -4.769 1.00 95.19 257 TYR A O 1
ATOM 2081 N N . PHE A 1 258 ? -3.015 11.406 -5.336 1.00 96.75 258 PHE A N 1
ATOM 2082 C CA . PHE A 1 258 ? -4.267 11.088 -4.666 1.00 96.75 258 PHE A CA 1
ATOM 2083 C C . PHE A 1 258 ? -3.928 10.451 -3.315 1.00 96.75 258 PHE A C 1
ATOM 2085 O O . PHE A 1 258 ? -3.227 9.440 -3.286 1.00 96.75 258 PHE A O 1
ATOM 2092 N N . ILE A 1 259 ? -4.386 11.051 -2.217 1.00 97.88 259 ILE A N 1
ATOM 2093 C CA . ILE A 1 259 ? -4.115 10.614 -0.843 1.00 97.88 259 ILE A CA 1
ATOM 2094 C C . ILE A 1 259 ? -5.453 10.327 -0.171 1.00 97.88 259 ILE A C 1
ATOM 2096 O O . ILE A 1 259 ? -6.315 11.204 -0.128 1.00 97.88 259 ILE A O 1
ATOM 2100 N N . GLU A 1 260 ? -5.612 9.128 0.374 1.00 98.00 260 GLU A N 1
ATOM 2101 C CA . GLU A 1 260 ? -6.825 8.669 1.048 1.00 98.00 260 GLU A CA 1
ATOM 2102 C C . GLU A 1 260 ? -6.472 8.018 2.387 1.00 98.00 260 GLU A C 1
ATOM 2104 O O . GLU A 1 260 ? -5.554 7.198 2.470 1.00 98.00 260 GLU A O 1
ATOM 2109 N N . LEU A 1 261 ? -7.214 8.390 3.429 1.00 98.44 261 LEU A N 1
ATOM 2110 C CA . LEU A 1 261 ? -7.214 7.728 4.728 1.00 98.44 261 LEU A CA 1
ATOM 2111 C C . LEU A 1 261 ? -8.608 7.142 4.956 1.00 98.44 261 LEU A C 1
ATOM 2113 O O . LEU A 1 261 ? -9.588 7.887 4.951 1.00 98.44 261 LEU A O 1
ATOM 2117 N N . ASP A 1 262 ? -8.694 5.834 5.183 1.00 97.62 262 ASP A N 1
ATOM 2118 C CA . ASP A 1 262 ? -9.955 5.136 5.441 1.00 97.62 262 ASP A CA 1
ATOM 2119 C C . ASP A 1 262 ? -9.839 4.250 6.682 1.00 97.62 262 ASP A C 1
ATOM 2121 O O . ASP A 1 262 ? -9.078 3.284 6.719 1.00 97.62 262 ASP A O 1
ATOM 2125 N N . ALA A 1 263 ? -10.608 4.593 7.707 1.00 97.06 263 ALA A N 1
ATOM 2126 C CA . ALA A 1 263 ? -10.782 3.828 8.933 1.00 97.06 263 ALA A CA 1
ATOM 2127 C C . ALA A 1 263 ? -12.256 3.419 9.146 1.00 97.06 263 ALA A C 1
ATOM 2129 O O . ALA A 1 263 ? -12.606 2.812 10.158 1.00 97.06 263 ALA A O 1
ATOM 2130 N N . SER A 1 264 ? -13.131 3.730 8.182 1.00 96.31 264 SER A N 1
ATOM 2131 C CA . SER A 1 264 ? -14.589 3.672 8.329 1.00 96.31 264 SER A CA 1
ATOM 2132 C C . SER A 1 264 ? -15.151 2.256 8.468 1.00 96.31 264 SER A C 1
ATOM 2134 O O . SER A 1 264 ? -16.242 2.078 9.006 1.00 96.31 264 SER A O 1
ATOM 2136 N N . HIS A 1 265 ? -14.387 1.253 8.039 1.00 95.94 265 HIS A N 1
ATOM 2137 C CA . HIS A 1 265 ? -14.785 -0.151 8.017 1.00 95.94 265 HIS A CA 1
ATOM 2138 C C . HIS A 1 265 ? -14.123 -1.008 9.106 1.00 95.94 265 HIS A C 1
ATOM 2140 O O . HIS A 1 265 ? -14.222 -2.236 9.072 1.00 95.94 265 HIS A O 1
ATOM 2146 N N . TYR A 1 266 ? -13.472 -0.394 10.100 1.00 96.25 266 TYR A N 1
ATOM 2147 C CA . TYR A 1 266 ? -12.813 -1.145 11.172 1.00 96.25 266 TYR A CA 1
ATOM 2148 C C . TYR A 1 266 ? -13.778 -2.066 11.934 1.00 96.25 266 TYR A C 1
ATOM 2150 O O . TYR A 1 266 ? -13.497 -3.251 12.107 1.00 96.25 266 TYR A O 1
ATOM 2158 N N . ASN A 1 267 ? -14.957 -1.558 12.308 1.00 95.06 267 ASN A N 1
ATOM 2159 C CA . ASN A 1 267 ? -15.974 -2.344 13.020 1.00 95.06 267 ASN A CA 1
ATOM 2160 C C . ASN A 1 267 ? -16.573 -3.477 12.165 1.00 95.06 267 ASN A C 1
ATOM 2162 O O . ASN A 1 267 ? -17.103 -4.442 12.712 1.00 95.06 267 ASN A O 1
ATOM 2166 N N . ASP A 1 268 ? -16.436 -3.402 10.837 1.00 96.44 268 ASP A N 1
ATOM 2167 C CA . ASP A 1 268 ? -16.828 -4.459 9.895 1.00 96.44 268 ASP A CA 1
ATOM 2168 C C . ASP A 1 268 ? -15.730 -5.529 9.718 1.00 96.44 268 ASP A C 1
ATOM 2170 O O . ASP A 1 268 ? -15.848 -6.425 8.863 1.00 96.44 268 ASP A O 1
ATOM 2174 N N . GLY A 1 269 ? -14.652 -5.409 10.501 1.00 94.81 269 GLY A N 1
ATOM 2175 C CA . GLY A 1 269 ? -13.486 -6.273 10.472 1.00 94.81 269 GLY A CA 1
ATOM 2176 C C . GLY A 1 269 ? -12.630 -6.036 9.239 1.00 94.81 269 GLY A C 1
ATOM 2177 O O . GLY A 1 269 ? -12.247 -7.018 8.618 1.00 94.81 269 GLY A O 1
ATOM 2178 N N . TYR A 1 270 ? -12.389 -4.782 8.843 1.00 96.69 270 TYR A N 1
ATOM 2179 C CA . TYR A 1 270 ? -11.443 -4.413 7.780 1.00 96.69 270 TYR A CA 1
ATOM 2180 C C . TYR A 1 270 ? -10.325 -3.505 8.314 1.00 96.69 270 TYR A C 1
ATOM 2182 O O . TYR A 1 270 ? -10.545 -2.760 9.267 1.00 96.69 270 TYR A O 1
ATOM 2190 N N . PRO A 1 271 ? -9.112 -3.543 7.729 1.00 97.06 271 PRO A N 1
ATOM 2191 C CA . PRO A 1 271 ? -7.987 -2.754 8.217 1.00 97.06 271 PRO A CA 1
ATOM 2192 C C . PRO A 1 271 ? -8.187 -1.257 7.978 1.00 97.06 271 PRO A C 1
ATOM 2194 O O . PRO A 1 271 ? -8.712 -0.846 6.943 1.00 97.06 271 PRO A O 1
ATOM 2197 N N . VAL A 1 272 ? -7.644 -0.446 8.886 1.00 98.31 272 VAL A N 1
ATOM 2198 C CA . VAL A 1 272 ? -7.437 0.981 8.631 1.00 98.31 272 VAL A CA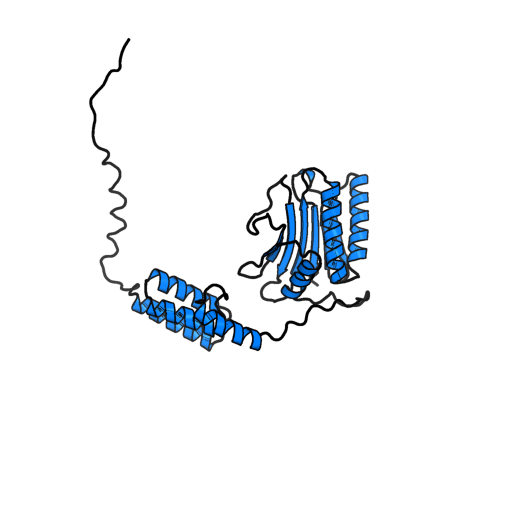 1
ATOM 2199 C C . VAL A 1 272 ? -6.355 1.129 7.568 1.00 98.31 272 VAL A C 1
ATOM 2201 O O . VAL A 1 272 ? -5.307 0.478 7.647 1.00 98.31 272 VAL A O 1
ATOM 2204 N N . THR A 1 273 ? -6.610 1.961 6.561 1.00 98.12 273 THR A N 1
ATOM 2205 C CA . THR A 1 273 ? -5.766 2.079 5.374 1.00 98.12 273 THR A CA 1
ATOM 2206 C C . THR A 1 273 ? -5.338 3.522 5.113 1.00 98.12 273 THR A C 1
ATOM 2208 O O . THR A 1 273 ? -6.134 4.452 5.202 1.00 98.12 273 THR A O 1
ATOM 2211 N N . CYS A 1 274 ? -4.063 3.696 4.763 1.00 98.56 274 CYS A N 1
ATOM 2212 C CA . CYS A 1 274 ? -3.546 4.884 4.085 1.00 98.56 274 CYS A CA 1
ATOM 2213 C C . CYS A 1 274 ? -3.187 4.489 2.654 1.00 98.56 274 CYS A C 1
ATOM 2215 O O . CYS A 1 274 ? -2.375 3.581 2.466 1.00 98.56 274 CYS A O 1
ATOM 2217 N N . LEU A 1 275 ? -3.765 5.151 1.657 1.00 98.25 275 LEU A N 1
ATOM 2218 C CA . LEU A 1 275 ? -3.520 4.911 0.237 1.00 98.25 275 LEU A CA 1
ATOM 2219 C C . LEU A 1 275 ? -2.961 6.185 -0.398 1.00 98.25 275 LEU A C 1
ATOM 2221 O O . LEU A 1 275 ? -3.539 7.259 -0.260 1.00 98.25 275 LEU A O 1
ATOM 2225 N N . ILE A 1 276 ? -1.852 6.056 -1.126 1.00 98.06 276 ILE A N 1
ATOM 2226 C CA . ILE A 1 276 ? -1.276 7.138 -1.928 1.00 98.06 276 ILE A CA 1
ATOM 2227 C C . ILE A 1 276 ? -1.035 6.638 -3.345 1.00 98.06 276 ILE A C 1
ATOM 2229 O O . ILE A 1 276 ? -0.321 5.661 -3.556 1.00 98.06 276 ILE A O 1
ATOM 2233 N N . ALA A 1 277 ? -1.620 7.305 -4.331 1.00 95.94 277 ALA A N 1
ATOM 2234 C CA . ALA A 1 277 ? -1.492 6.958 -5.740 1.00 95.94 277 ALA A CA 1
ATOM 2235 C C . ALA A 1 277 ? -1.057 8.162 -6.571 1.00 95.94 277 ALA A C 1
ATOM 2237 O O . ALA A 1 277 ? -1.279 9.309 -6.186 1.00 95.94 277 ALA A O 1
ATOM 2238 N N . ILE A 1 278 ? -0.456 7.901 -7.732 1.00 92.12 278 ILE A N 1
ATOM 2239 C CA . ILE A 1 278 ? -0.233 8.950 -8.729 1.00 92.12 278 ILE A CA 1
ATOM 2240 C C . ILE A 1 278 ? -1.592 9.418 -9.255 1.00 92.12 278 ILE A C 1
ATOM 2242 O O . ILE A 1 278 ? -2.373 8.611 -9.767 1.00 92.12 278 ILE A O 1
ATOM 2246 N N . ASP A 1 279 ? -1.854 10.718 -9.144 1.00 87.56 279 ASP A N 1
ATOM 2247 C CA . ASP A 1 279 ? -3.037 11.338 -9.727 1.00 87.56 279 ASP A CA 1
ATOM 2248 C C . ASP A 1 279 ? -2.927 11.319 -11.258 1.00 87.56 279 ASP A C 1
ATOM 2250 O O . ASP A 1 279 ? -1.924 11.747 -11.842 1.00 87.56 279 ASP A O 1
ATOM 2254 N N . LYS A 1 280 ? -3.951 10.777 -11.922 1.00 66.44 280 LYS A N 1
ATOM 2255 C CA . LYS A 1 280 ? -4.020 10.778 -13.383 1.00 66.44 280 LYS A CA 1
ATOM 2256 C C . LYS A 1 280 ? -4.467 12.168 -13.822 1.00 66.44 280 LYS A C 1
ATOM 2258 O O . LYS A 1 280 ? -5.665 12.431 -13.868 1.00 66.44 280 LYS A O 1
ATOM 2263 N N . LYS A 1 281 ? -3.511 13.031 -14.156 1.00 49.09 281 LYS A N 1
ATOM 2264 C CA . LYS A 1 281 ? -3.804 14.163 -15.040 1.00 49.09 281 LYS A CA 1
ATOM 2265 C C . LYS A 1 281 ? -4.211 13.672 -16.424 1.00 49.09 281 LYS A C 1
ATOM 2267 O O . LYS A 1 281 ? -3.597 12.685 -16.896 1.00 49.09 281 LYS A O 1
#

Solvent-accessible surface area (backbone atoms only — not comparable to full-atom values): 16432 Å² total; per-residue (Å²): 138,82,81,85,93,78,87,86,86,83,87,79,96,84,87,82,86,79,76,79,68,80,77,72,71,85,78,82,78,91,74,87,86,73,48,64,69,60,56,52,51,52,43,53,51,52,42,52,49,25,60,76,67,66,39,92,57,35,45,60,53,38,50,54,44,32,56,47,19,59,74,71,67,36,60,74,55,26,56,49,34,51,50,52,23,58,79,66,73,52,60,65,86,86,81,52,58,75,78,58,41,55,63,46,51,63,48,46,74,74,61,60,72,77,76,76,72,76,75,69,58,92,60,59,92,86,49,74,61,80,87,55,40,42,67,45,49,50,49,53,46,41,68,75,41,70,76,41,42,76,40,74,45,98,81,57,48,50,36,39,32,28,53,76,90,54,64,87,84,64,73,91,55,70,64,45,72,40,61,39,39,39,40,27,38,33,87,99,53,64,35,53,35,36,37,36,24,37,16,27,41,74,90,33,69,65,59,13,47,54,49,15,51,50,53,44,36,61,48,32,59,64,53,36,59,66,52,35,63,57,50,56,54,47,50,54,49,27,56,49,26,47,76,72,74,43,68,28,49,49,72,50,80,56,71,60,28,34,40,35,42,40,46,61,46,41,92,78,30,41,52,16,33,27,39,42,27,65,47,85,126

Foldseek 3Di:
DDDDDDDDDDDDDDDPPDPVPVVPPPPPDDDPPDDVVVVLVVLVVVLVVCVVVVPPCNLVSLVVQLVSCVVVVPVVSNVVSVVSCVVSVSDDLVVDDPVVSVVVVVVVVVPPPPPPADDDDADDQPDAFFWDFLVNLVVLLCVLPVQWDWDQDPVSQKIKTFHPPDDPPDDDDFLDFDWMWIWGHDPPDRHTFKIKTWGADNVDLVCLQCVRLVSVLSSVVRTYVVVNVVSVVLQVVLVVCVVVVHASKDWDDGSQKTWIWHSRCNVVRTTTMIMIGGHDD

Nearest PDB structures (foldseek):
  4rer-assembly1_A  TM=3.336E-01  e=4.179E-01  Homo sapiens
  2ehb-assembly1_D  TM=4.044E-01  e=1.542E+00  Arabidopsis thaliana
  5ek8-assembly1_A  TM=2.389E-01  e=1.632E+00  Rippkaea orientalis PCC 8801

Radius of gyration: 28.54 Å; Cα contacts (8 Å, |Δi|>4): 346; chains: 1; bounding box: 55×89×67 Å